Protein AF-X1K1L1-F1 (afdb_monomer_lite)

Secondary structure (DSSP, 8-state):
---SEEEEESSS-----THHHHHHHHHS---HHHHHHHHIIIIITT-HHHHTTEEEEE-TT---GGGGS---------------------------------------------S-----S-----PPPP--SS--SS-EEEEEEEE-TTSPEEEEEEESTTSTTPPPEEEEEEEETTEEPPPEESS--SS-EEEEEEEE-TTS-EEEEEEEEEEETTEEEEEEEEEEBSSSBPPPEES----

pLDDT: mean 71.28, std 23.4, range [23.61, 96.81]

Structure (mmCIF, N/CA/C/O backbone):
data_AF-X1K1L1-F1
#
_entry.id   AF-X1K1L1-F1
#
loop_
_atom_site.group_PDB
_atom_site.id
_atom_site.type_symbol
_atom_site.label_atom_id
_atom_site.label_alt_id
_atom_site.label_comp_id
_atom_site.label_asym_id
_atom_site.label_entity_id
_atom_site.label_seq_id
_atom_site.pdbx_PDB_ins_code
_atom_site.Cartn_x
_atom_site.Cartn_y
_atom_site.Cartn_z
_atom_site.occupancy
_atom_site.B_iso_or_equiv
_atom_site.auth_seq_id
_atom_site.auth_comp_id
_atom_site.auth_asym_id
_atom_site.auth_atom_id
_atom_site.pdbx_PDB_model_num
ATOM 1 N N . PRO A 1 1 ? 3.418 18.730 16.770 1.00 41.47 1 PRO A N 1
ATOM 2 C CA . PRO A 1 1 ? 1.962 18.500 16.934 1.00 41.47 1 PRO A CA 1
ATOM 3 C C . PRO A 1 1 ? 1.466 17.522 15.864 1.00 41.47 1 PRO A C 1
ATOM 5 O O . PRO A 1 1 ? 1.640 17.801 14.684 1.00 41.47 1 PRO A O 1
ATOM 8 N N . TYR A 1 2 ? 0.905 16.383 16.269 1.00 55.12 2 TYR A N 1
ATOM 9 C CA . TYR A 1 2 ? 0.398 15.369 15.340 1.00 55.12 2 TYR A CA 1
ATOM 10 C C . TYR A 1 2 ? -1.120 15.516 15.185 1.00 55.12 2 TYR A C 1
ATOM 12 O O . TYR A 1 2 ? -1.828 15.642 16.186 1.00 55.12 2 TYR A O 1
ATOM 20 N N . GLY A 1 3 ? -1.611 15.522 13.945 1.00 61.59 3 GLY A N 1
ATOM 21 C CA . GLY A 1 3 ? -3.041 15.424 13.657 1.00 61.59 3 GLY A CA 1
ATOM 22 C C . GLY A 1 3 ? -3.489 13.968 13.763 1.00 61.59 3 GLY A C 1
ATOM 23 O O . GLY A 1 3 ? -2.848 13.097 13.188 1.00 61.59 3 GLY A O 1
ATOM 24 N N . LEU A 1 4 ? -4.563 13.704 14.511 1.00 79.50 4 LEU A N 1
ATOM 25 C CA . LEU A 1 4 ? -5.121 12.350 14.676 1.00 79.50 4 LEU A CA 1
ATOM 26 C C . LEU A 1 4 ? -6.203 12.017 13.637 1.00 79.50 4 LEU A C 1
ATOM 28 O O . LEU A 1 4 ? -6.532 10.851 13.435 1.00 79.50 4 LEU A O 1
ATOM 32 N N . LEU A 1 5 ? -6.783 13.050 13.024 1.00 85.75 5 LEU A N 1
ATOM 33 C CA . LEU A 1 5 ? -7.827 12.954 12.015 1.00 85.75 5 LEU A CA 1
ATOM 34 C C . LEU A 1 5 ? -7.853 14.242 11.184 1.00 85.75 5 LEU A C 1
ATOM 36 O O . LEU A 1 5 ? -7.638 15.331 11.721 1.00 85.75 5 LEU A O 1
ATOM 40 N N . ALA A 1 6 ? -8.162 14.113 9.897 1.00 85.56 6 ALA A N 1
ATOM 41 C CA . ALA A 1 6 ? -8.495 15.205 8.993 1.00 85.56 6 ALA A CA 1
ATOM 42 C C . ALA A 1 6 ? -9.847 14.935 8.314 1.00 85.56 6 ALA A C 1
ATOM 44 O O . ALA A 1 6 ? -10.179 13.789 8.011 1.00 85.56 6 ALA A O 1
ATOM 45 N N . ILE A 1 7 ? -10.609 15.998 8.052 1.00 84.69 7 ILE A N 1
ATOM 46 C CA . ILE A 1 7 ? -11.749 15.973 7.128 1.00 84.69 7 ILE A CA 1
ATOM 47 C C . ILE A 1 7 ? -11.395 16.910 5.982 1.00 84.69 7 ILE A C 1
ATOM 49 O O . ILE A 1 7 ? -11.018 18.058 6.221 1.00 84.69 7 ILE A O 1
ATOM 53 N N . GLY A 1 8 ? -11.481 16.418 4.752 1.00 81.94 8 GLY A N 1
ATOM 54 C CA . GLY A 1 8 ? -11.082 17.162 3.562 1.00 81.94 8 GLY A CA 1
ATOM 55 C C . GLY A 1 8 ? -11.868 16.718 2.340 1.00 81.94 8 GLY A C 1
ATOM 56 O O . GLY A 1 8 ? -12.442 15.632 2.327 1.00 81.94 8 GLY A O 1
ATOM 57 N N . SER A 1 9 ? -11.909 17.572 1.321 1.00 83.25 9 SER A N 1
ATOM 58 C CA . SER A 1 9 ? -12.538 17.252 0.043 1.00 83.25 9 SER A CA 1
ATOM 59 C C . SER A 1 9 ? 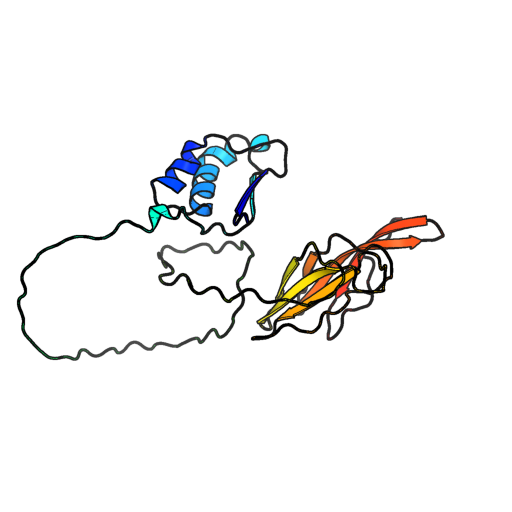-11.486 16.830 -0.980 1.00 83.25 9 SER A C 1
ATOM 61 O O . SER A 1 9 ? -10.456 17.488 -1.113 1.00 83.25 9 SER A O 1
ATOM 63 N N . THR A 1 10 ? -11.756 15.762 -1.731 1.00 79.38 10 THR A N 1
ATOM 64 C CA . THR A 1 10 ? -10.949 15.334 -2.890 1.00 79.38 10 THR A CA 1
ATOM 65 C C . THR A 1 10 ? -11.256 16.125 -4.170 1.00 79.38 10 THR A C 1
ATOM 67 O O . THR A 1 10 ? -10.593 15.933 -5.186 1.00 79.38 10 THR A O 1
ATOM 70 N N . LYS A 1 11 ? -12.237 17.038 -4.124 1.00 81.12 11 LYS A N 1
ATOM 71 C CA . LYS A 1 11 ? -12.589 18.001 -5.185 1.00 81.12 11 LYS A CA 1
ATOM 72 C C . LYS A 1 11 ? -12.750 19.420 -4.628 1.00 81.12 11 LYS A C 1
ATOM 74 O O . LYS A 1 11 ? -12.619 19.633 -3.428 1.00 81.12 11 LYS A O 1
ATOM 79 N N . THR A 1 12 ? -13.088 20.386 -5.475 1.00 72.88 12 THR A N 1
ATOM 80 C CA . THR A 1 12 ? -13.221 21.826 -5.160 1.00 72.88 12 THR A CA 1
ATOM 81 C C . THR A 1 12 ? -14.269 22.220 -4.104 1.00 72.88 12 THR A C 1
ATOM 83 O O . THR A 1 12 ? -14.325 23.393 -3.743 1.00 72.88 12 THR A O 1
ATOM 86 N N . GLY A 1 13 ? -15.086 21.288 -3.604 1.00 78.56 13 GLY A N 1
ATOM 87 C CA . GLY A 1 13 ? -16.075 21.543 -2.551 1.00 78.56 13 GLY A CA 1
ATOM 88 C C . GLY A 1 13 ? -15.519 21.528 -1.119 1.00 78.56 13 GLY A C 1
ATOM 89 O O . GLY A 1 13 ? -14.337 21.288 -0.869 1.00 78.56 13 GLY A O 1
ATOM 90 N N . SER A 1 14 ? -16.400 21.774 -0.151 1.00 79.00 14 SER A N 1
ATOM 91 C CA . SER A 1 14 ? -16.085 21.793 1.283 1.00 79.00 14 SER A CA 1
ATOM 92 C C . SER A 1 14 ? -17.329 21.511 2.131 1.00 79.00 14 SER A C 1
ATOM 94 O O . SER A 1 14 ? -18.454 21.518 1.631 1.00 79.00 14 SER A O 1
ATOM 96 N N . MET A 1 15 ? -17.140 21.263 3.430 1.00 84.50 15 MET A N 1
ATOM 97 C CA . MET A 1 15 ? -18.256 21.201 4.375 1.00 84.50 15 MET A CA 1
ATOM 98 C C . MET A 1 15 ? -18.891 22.592 4.517 1.00 84.50 15 MET A C 1
ATOM 100 O O . MET A 1 15 ? -18.181 23.586 4.653 1.00 84.50 15 MET A O 1
ATOM 104 N N . LEU A 1 16 ? -20.222 22.639 4.509 1.00 83.00 16 LEU A N 1
ATOM 105 C CA . LEU A 1 16 ? -21.048 23.802 4.853 1.00 83.00 16 LEU A CA 1
ATOM 106 C C . LEU A 1 16 ? -21.957 23.420 6.034 1.00 83.00 16 LEU A C 1
ATOM 108 O O . LEU A 1 16 ? -21.872 22.293 6.510 1.00 83.00 16 LEU A O 1
ATOM 112 N N . PHE A 1 17 ? -22.813 24.319 6.530 1.00 82.56 17 PHE A N 1
ATOM 113 C CA . PHE A 1 17 ? -23.730 24.027 7.655 1.00 82.56 17 PHE A CA 1
ATOM 114 C C . PHE A 1 17 ? -23.003 23.461 8.893 1.00 82.56 17 PHE A C 1
ATOM 116 O O . PHE A 1 17 ? -23.389 22.453 9.482 1.00 82.56 17 PHE A O 1
ATOM 123 N N . PHE A 1 18 ? -21.899 24.116 9.266 1.00 82.81 18 PHE A N 1
ATOM 124 C CA . PHE A 1 18 ? -20.953 23.644 10.282 1.00 82.81 18 PHE A CA 1
ATOM 125 C C . PHE A 1 18 ? -21.588 23.325 11.644 1.00 82.81 18 PHE A C 1
ATOM 127 O O . PHE A 1 18 ? -21.088 22.448 12.347 1.00 82.81 18 PHE A O 1
ATOM 134 N N . ASP A 1 19 ? -22.683 23.990 12.017 1.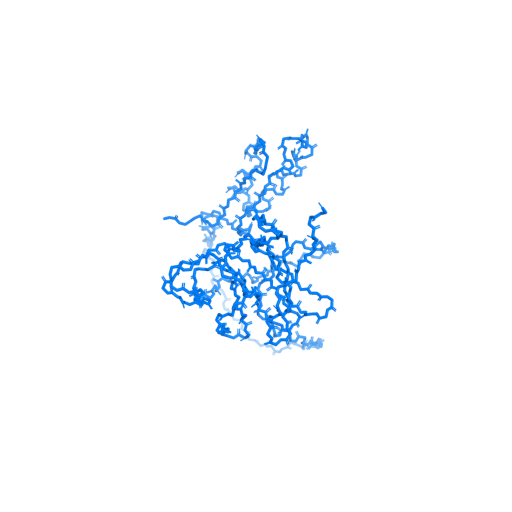00 75.75 19 ASP A N 1
ATOM 135 C CA . ASP A 1 19 ? -23.385 23.750 13.281 1.00 75.75 19 ASP A CA 1
ATOM 136 C C . ASP A 1 19 ? -23.998 22.342 13.361 1.00 75.75 19 ASP A C 1
ATOM 138 O O . ASP A 1 19 ? -23.971 21.731 14.430 1.00 75.75 19 ASP A O 1
ATOM 142 N N . ASP A 1 20 ? -24.443 21.764 12.240 1.00 78.12 20 ASP A N 1
ATOM 143 C CA . ASP A 1 20 ? -24.951 20.384 12.192 1.00 78.12 20 ASP A CA 1
ATOM 144 C C . ASP A 1 20 ? -23.836 19.333 12.304 1.00 78.12 20 ASP A C 1
ATOM 146 O O . ASP A 1 20 ? -24.106 18.165 12.569 1.00 78.12 20 ASP A O 1
ATOM 150 N N . PHE A 1 21 ? -22.570 19.735 12.163 1.00 82.69 21 PHE A N 1
ATOM 151 C CA . PHE A 1 21 ? -21.412 18.881 12.422 1.00 82.69 21 PHE A CA 1
ATOM 152 C C . PHE A 1 21 ? -20.825 19.126 13.825 1.00 82.69 21 PHE A C 1
ATOM 154 O O . PHE A 1 21 ? -20.701 18.204 14.637 1.00 82.69 21 PHE A O 1
ATOM 161 N N . TYR A 1 22 ? -20.497 20.377 14.163 1.00 81.56 22 TYR A N 1
ATOM 162 C CA . TYR A 1 22 ? -19.876 20.725 15.445 1.00 81.56 22 TYR A CA 1
ATOM 163 C C . TYR A 1 22 ? -20.852 20.711 16.627 1.00 81.56 22 TYR A C 1
ATOM 165 O O . TYR A 1 22 ? -20.427 20.438 17.751 1.00 81.56 22 TYR A O 1
ATOM 173 N N . GLY A 1 23 ? -22.146 20.953 16.408 1.00 78.06 23 GLY A N 1
ATOM 174 C CA . GLY A 1 23 ? -23.185 20.856 17.434 1.00 78.06 23 GLY A CA 1
ATOM 175 C C . GLY A 1 23 ? -23.270 19.444 18.021 1.00 78.06 23 GLY A C 1
ATOM 176 O O . GLY A 1 23 ? -23.051 19.282 19.227 1.00 78.06 23 GLY A O 1
ATOM 177 N N . PRO A 1 24 ? -23.487 18.395 17.204 1.00 76.00 24 PRO A N 1
ATOM 178 C CA . PRO A 1 24 ? -23.467 17.014 17.678 1.00 76.00 24 PRO A CA 1
ATOM 179 C C . PRO A 1 24 ? -22.111 16.579 18.252 1.00 76.00 24 PRO A C 1
ATOM 181 O O . PRO A 1 24 ? -22.063 15.963 19.325 1.00 76.00 24 PRO A O 1
ATOM 184 N N . LEU A 1 25 ? -21.006 16.963 17.598 1.00 77.38 25 LEU A N 1
ATOM 185 C CA . LEU A 1 25 ? -19.642 16.660 18.047 1.00 77.38 25 LEU A CA 1
ATOM 186 C C . LEU A 1 25 ? -19.281 17.328 19.382 1.00 77.38 25 LEU A C 1
ATOM 188 O O . LEU A 1 25 ? -18.499 16.768 20.143 1.00 77.38 25 LEU A O 1
ATOM 192 N N . GLY A 1 26 ? -19.823 18.510 19.685 1.00 72.00 26 GLY A N 1
ATOM 193 C CA . GLY A 1 26 ? -19.524 19.276 20.898 1.00 72.00 26 GLY A CA 1
ATOM 194 C C . GLY A 1 26 ? -20.505 19.027 22.044 1.00 72.00 26 GLY A C 1
ATOM 195 O O . GLY A 1 26 ? -20.082 18.797 23.178 1.00 72.00 26 GLY A O 1
ATOM 196 N N . GLN A 1 27 ? -21.807 19.031 21.756 1.00 68.88 27 GLN A N 1
ATOM 197 C CA . GLN A 1 27 ? -22.879 19.062 22.760 1.00 68.88 27 GLN A CA 1
ATOM 198 C C . GLN A 1 27 ? -23.554 17.700 22.976 1.00 68.88 27 GLN A C 1
ATOM 200 O O . GLN A 1 27 ? -24.012 17.415 24.080 1.00 68.88 27 GLN A O 1
ATOM 205 N N . GLN A 1 28 ? -23.610 16.847 21.947 1.00 66.00 28 GLN A N 1
ATOM 206 C CA . GLN A 1 28 ? -24.429 15.624 21.956 1.00 66.00 28 GLN A CA 1
ATOM 207 C C . GLN A 1 28 ? -23.618 14.338 22.198 1.00 66.00 28 GLN A C 1
ATOM 209 O O . GLN A 1 28 ? -24.157 13.237 22.096 1.00 66.00 28 GLN A O 1
ATOM 214 N N . ASN A 1 29 ? -22.332 14.456 22.561 1.00 74.31 29 ASN A N 1
ATOM 215 C CA . ASN A 1 29 ? -21.433 13.323 22.822 1.00 74.31 29 ASN A CA 1
ATOM 216 C C . ASN A 1 29 ? -21.306 12.359 21.621 1.00 74.31 29 ASN A C 1
ATOM 218 O O . ASN A 1 29 ? -21.094 11.155 21.801 1.00 74.31 29 ASN A O 1
ATOM 222 N N . MET A 1 30 ? -21.432 12.868 20.391 1.00 80.75 30 MET A N 1
ATOM 223 C CA . MET A 1 30 ? -21.114 12.103 19.184 1.00 80.75 30 MET A CA 1
ATOM 224 C C . MET A 1 30 ? -19.599 12.054 18.959 1.00 80.75 30 MET A C 1
ATOM 226 O O . MET A 1 30 ? -18.872 12.964 19.351 1.00 80.75 30 MET A O 1
ATOM 230 N N . CYS A 1 31 ? -19.110 10.980 18.338 1.00 84.88 31 CYS A N 1
ATOM 231 C CA . CYS A 1 31 ? -17.770 10.982 17.750 1.00 84.88 31 CYS A CA 1
ATOM 232 C C . CYS A 1 31 ? -17.776 11.679 16.387 1.00 84.88 31 CYS A C 1
ATOM 23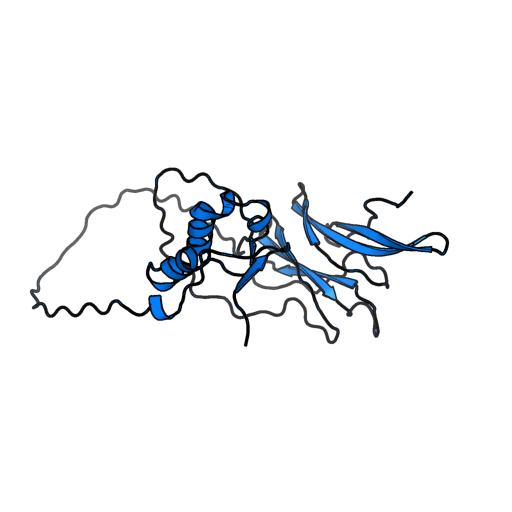4 O O . CYS A 1 31 ? -18.838 11.930 15.814 1.00 84.88 31 CYS A O 1
ATOM 236 N N . VAL A 1 32 ? -16.583 11.969 15.867 1.00 87.00 32 VAL A N 1
ATOM 237 C CA . VAL A 1 32 ? -16.400 12.646 14.575 1.00 87.00 32 VAL A CA 1
ATOM 238 C C . VAL A 1 32 ? -17.153 11.943 13.438 1.00 87.00 32 VAL A C 1
ATOM 240 O O . VAL A 1 32 ? -17.800 12.614 12.640 1.00 87.00 32 VAL A O 1
ATOM 243 N N . GLY A 1 33 ? -17.133 10.609 13.391 1.00 86.12 33 GLY A N 1
ATOM 244 C CA . GLY A 1 33 ? -17.840 9.820 12.381 1.00 86.12 33 GLY A CA 1
ATOM 245 C C . GLY A 1 33 ? -19.363 9.909 12.476 1.00 86.12 33 GLY A C 1
ATOM 246 O O . GLY A 1 33 ? -20.021 10.087 11.456 1.00 86.12 33 GLY A O 1
ATOM 247 N N . GLU A 1 34 ? -19.934 9.842 13.683 1.00 83.19 34 GLU A N 1
ATOM 248 C CA . GLU A 1 34 ? -21.388 9.985 13.870 1.00 83.19 34 GLU A CA 1
ATOM 249 C C . GLU A 1 34 ? -21.854 11.416 13.559 1.00 83.19 34 GLU A C 1
ATOM 251 O O . GLU A 1 34 ? -22.874 11.591 12.897 1.00 83.19 34 GLU A O 1
ATOM 256 N N . ALA A 1 35 ? -21.073 12.434 13.937 1.00 84.62 35 ALA A N 1
ATOM 257 C CA . ALA A 1 35 ? -21.345 13.826 13.579 1.00 84.62 35 ALA A CA 1
ATOM 258 C C . ALA A 1 35 ? -21.258 14.066 12.059 1.00 84.62 35 ALA A C 1
ATOM 260 O O . ALA A 1 35 ? -22.129 14.716 11.484 1.00 84.62 35 ALA A O 1
ATOM 261 N N . PHE A 1 36 ? -20.245 13.507 11.385 1.00 88.31 36 PHE A N 1
ATOM 262 C CA . PHE A 1 36 ? -20.107 13.597 9.928 1.00 88.31 36 PHE A CA 1
ATOM 263 C C . PHE A 1 36 ? -21.243 12.876 9.200 1.00 88.31 36 PHE A C 1
ATOM 265 O O . PHE A 1 36 ? -21.804 13.412 8.252 1.00 88.31 36 PHE A O 1
ATOM 272 N N . LYS A 1 37 ? -21.625 11.683 9.665 1.00 84.88 37 LYS A N 1
ATOM 273 C CA . LYS A 1 37 ? -22.758 10.917 9.134 1.00 84.88 37 LYS A CA 1
ATOM 274 C C . LYS A 1 37 ? -24.081 11.660 9.313 1.00 84.88 37 LYS A C 1
ATOM 276 O O . LYS A 1 37 ? -24.876 11.694 8.377 1.00 84.88 37 LYS A O 1
ATOM 281 N N . TYR A 1 38 ? -24.318 12.257 10.483 1.00 82.88 38 TYR A N 1
ATOM 282 C CA . TYR A 1 38 ? -25.499 13.084 10.742 1.00 82.88 38 TYR A CA 1
ATOM 283 C C . TYR A 1 38 ? -25.557 14.269 9.768 1.00 82.88 38 TYR A C 1
ATOM 285 O O . TYR A 1 38 ? -26.544 14.423 9.052 1.00 82.88 38 TYR A O 1
ATOM 293 N N . TRP A 1 39 ? -24.457 15.017 9.647 1.00 88.44 39 TRP A N 1
ATOM 294 C CA . TRP A 1 39 ? -24.314 16.106 8.682 1.00 88.44 39 TRP A CA 1
ATOM 295 C C . TRP A 1 39 ? -24.540 15.650 7.225 1.00 88.44 39 TRP A C 1
ATOM 297 O O . TRP A 1 39 ? -25.329 16.260 6.506 1.00 88.44 39 TRP A O 1
ATOM 307 N N . PHE A 1 40 ? -23.923 14.544 6.795 1.00 84.38 40 PHE A N 1
ATOM 308 C CA . PHE A 1 40 ? -24.060 14.024 5.428 1.00 84.38 40 PHE A CA 1
ATOM 309 C C . PHE A 1 40 ? -25.495 13.558 5.135 1.00 84.38 40 PHE A C 1
ATOM 311 O O . PHE A 1 40 ? -25.987 13.755 4.030 1.00 84.38 40 PHE A O 1
ATOM 318 N N . THR A 1 41 ? -26.198 13.005 6.130 1.00 86.50 41 THR A N 1
ATOM 319 C CA . THR A 1 41 ? -27.610 12.597 5.997 1.00 86.50 41 THR A CA 1
ATOM 320 C C . THR A 1 41 ? -28.548 13.797 5.816 1.00 86.50 41 THR A C 1
ATOM 322 O O . THR A 1 41 ? -29.596 13.656 5.192 1.00 86.50 41 THR A O 1
ATOM 325 N N . LEU A 1 42 ? -28.190 14.970 6.352 1.00 77.75 42 LEU A N 1
ATOM 326 C CA . LEU A 1 42 ? -28.957 16.208 6.176 1.00 77.75 42 LEU A CA 1
ATOM 327 C C . LEU A 1 42 ? -28.623 16.932 4.864 1.00 77.75 42 LEU A C 1
ATOM 329 O O . LEU A 1 42 ? -29.531 17.423 4.197 1.00 77.75 42 LEU A O 1
ATOM 333 N N . TRP A 1 43 ? -27.336 17.008 4.511 1.00 82.88 43 TRP A N 1
ATOM 334 C CA . TRP A 1 43 ? -26.838 17.948 3.498 1.00 82.88 43 TRP A CA 1
ATOM 335 C C . TRP A 1 43 ? -26.058 17.313 2.347 1.00 82.88 43 TRP A C 1
ATOM 337 O O . TRP A 1 43 ? -25.996 17.902 1.274 1.00 82.88 43 TRP A O 1
ATOM 347 N N . GLY A 1 44 ? -25.481 16.119 2.516 1.00 76.44 44 GLY A N 1
ATOM 348 C CA . GLY A 1 44 ? -24.640 15.490 1.486 1.00 76.44 44 GLY A CA 1
ATOM 349 C C . GLY A 1 44 ? -25.374 15.302 0.155 1.00 76.44 44 GLY A C 1
ATOM 350 O O . GLY A 1 44 ? -24.797 15.509 -0.910 1.00 76.44 44 GLY A O 1
ATOM 351 N N . GLU A 1 45 ? -26.669 14.999 0.232 1.00 82.56 45 GLU A N 1
ATOM 352 C CA . GLU A 1 45 ? -27.575 14.799 -0.905 1.00 82.56 45 GLU A CA 1
ATOM 353 C C . GLU A 1 45 ? -28.121 16.103 -1.524 1.00 82.56 45 GLU A C 1
ATOM 355 O O . GLU A 1 45 ? -28.732 16.054 -2.588 1.00 82.56 45 GLU A O 1
ATOM 360 N N . SER A 1 46 ? -27.956 17.275 -0.888 1.00 83.62 46 SER A N 1
ATOM 361 C CA . SER A 1 46 ? -28.552 18.523 -1.405 1.00 83.62 46 SER A CA 1
ATOM 362 C C . SER A 1 46 ? -27.729 19.184 -2.515 1.00 83.62 46 SER A C 1
ATOM 364 O O . SER A 1 46 ? -28.263 20.005 -3.256 1.00 83.62 46 SER A O 1
ATOM 366 N N . ASP A 1 47 ? -26.439 18.852 -2.609 1.00 78.56 47 ASP A N 1
ATOM 367 C CA . ASP A 1 47 ? -25.537 19.260 -3.690 1.00 78.56 47 ASP A CA 1
ATOM 368 C C . ASP A 1 47 ? -24.410 18.220 -3.834 1.00 78.56 47 ASP A C 1
ATOM 370 O O . ASP A 1 47 ? -23.396 18.254 -3.130 1.00 78.56 47 ASP A O 1
ATOM 374 N N . TRP A 1 48 ? -24.598 17.255 -4.737 1.00 80.69 48 TRP A N 1
ATOM 375 C CA . TRP A 1 48 ? -23.616 16.198 -4.996 1.00 80.69 48 TRP A CA 1
ATOM 376 C C . TRP A 1 48 ? -22.284 16.779 -5.518 1.00 80.69 48 TRP A C 1
ATOM 378 O O . TRP A 1 48 ? -21.197 16.445 -5.016 1.00 80.69 48 TRP A O 1
ATOM 388 N N . ASP A 1 49 ? -22.360 17.720 -6.462 1.00 77.62 49 ASP A N 1
ATOM 389 C CA . ASP A 1 49 ? -21.207 18.365 -7.100 1.00 77.62 49 ASP A CA 1
ATOM 390 C C . ASP A 1 49 ? -20.369 19.184 -6.110 1.00 77.62 49 ASP A C 1
ATOM 392 O O . ASP A 1 49 ? -19.146 19.268 -6.271 1.00 77.62 49 ASP A O 1
ATOM 396 N N . TRP A 1 50 ? -20.951 19.647 -5.000 1.00 81.44 50 TRP A N 1
ATOM 397 C CA . TRP A 1 50 ? -20.217 20.228 -3.876 1.00 81.44 50 TRP A CA 1
ATOM 398 C C . TRP A 1 50 ? -19.774 19.180 -2.837 1.00 81.44 50 TRP A C 1
ATOM 400 O O . TRP A 1 50 ? -18.574 19.037 -2.583 1.00 81.44 50 TRP A O 1
ATOM 410 N N . PHE A 1 51 ? -20.672 18.346 -2.304 1.00 78.69 51 PHE A N 1
ATOM 411 C CA . PHE A 1 51 ? -20.400 17.558 -1.089 1.00 78.69 51 PHE A CA 1
ATOM 412 C C . PHE A 1 51 ? -19.775 16.165 -1.287 1.00 78.69 51 PHE A C 1
ATOM 414 O O . PHE A 1 51 ? -19.009 15.738 -0.423 1.00 78.69 51 PHE A O 1
ATOM 421 N N . TYR A 1 52 ? -19.994 15.470 -2.414 1.00 80.50 52 TYR A N 1
ATOM 422 C CA . TYR A 1 52 ? -19.587 14.053 -2.606 1.00 80.50 52 TYR A CA 1
ATOM 423 C C . TYR A 1 52 ? -18.065 13.769 -2.662 1.00 80.50 52 TYR A C 1
ATOM 425 O O . TYR A 1 52 ? -17.642 12.664 -2.982 1.00 80.50 52 TYR A O 1
ATOM 433 N N . GLY A 1 53 ? -17.219 14.758 -2.364 1.00 78.12 53 GLY A N 1
ATOM 434 C CA . GLY A 1 53 ? -15.767 14.585 -2.234 1.00 78.12 53 GLY A CA 1
ATOM 435 C C . GLY A 1 53 ? -15.265 14.600 -0.794 1.00 78.12 53 GLY A C 1
ATOM 436 O O . GLY A 1 53 ? -14.074 14.391 -0.572 1.00 78.12 53 GLY A O 1
ATOM 437 N N . LEU A 1 54 ? -16.133 14.882 0.183 1.00 83.44 54 LEU A N 1
ATOM 438 C CA . LEU A 1 54 ? -15.747 14.974 1.587 1.00 83.44 54 LEU A CA 1
ATOM 439 C C . LEU A 1 54 ? -15.449 13.594 2.169 1.00 83.44 54 LEU A C 1
ATOM 441 O O . LEU A 1 54 ? -16.300 12.710 2.188 1.00 83.44 54 LEU A O 1
ATOM 445 N N . ASN A 1 55 ? -14.233 13.446 2.679 1.00 84.75 55 ASN A N 1
ATOM 446 C CA . ASN A 1 55 ? -13.698 12.217 3.240 1.00 84.75 55 ASN A CA 1
ATOM 447 C C . ASN A 1 55 ? -13.138 12.470 4.645 1.00 84.75 55 ASN A C 1
ATOM 449 O O . ASN A 1 55 ? -12.635 13.557 4.943 1.00 84.75 55 ASN A O 1
ATOM 453 N N . ILE A 1 56 ? -13.192 11.439 5.491 1.00 85.69 56 ILE A N 1
ATOM 454 C CA . ILE A 1 56 ? -12.517 11.399 6.792 1.00 85.69 56 ILE A CA 1
ATOM 455 C C . ILE A 1 56 ? -11.258 10.543 6.646 1.00 85.69 56 ILE A C 1
ATOM 457 O O . ILE A 1 56 ? -11.340 9.407 6.187 1.00 85.69 56 ILE A O 1
ATOM 461 N N . LEU A 1 57 ? -10.112 11.061 7.085 1.00 83.62 57 LEU A N 1
ATOM 462 C CA . LEU A 1 57 ? -8.849 10.327 7.167 1.00 83.62 57 LEU A CA 1
ATOM 463 C C . LEU A 1 57 ? -8.378 10.307 8.625 1.00 83.62 57 LEU A C 1
ATOM 465 O O . LEU A 1 57 ? -8.156 11.366 9.207 1.00 83.62 57 LEU A O 1
ATOM 469 N N . GLY A 1 58 ? -8.232 9.120 9.215 1.00 82.81 58 GLY A N 1
ATOM 470 C CA . GLY A 1 58 ? -7.917 8.923 10.638 1.00 82.81 58 GLY A CA 1
ATOM 471 C C . GLY A 1 58 ? -9.006 8.137 11.372 1.00 82.81 58 GLY A C 1
ATOM 472 O O . GLY A 1 58 ? -9.819 7.471 10.737 1.00 82.81 58 GLY A O 1
ATOM 473 N N . ASP A 1 59 ? -9.029 8.206 12.705 1.00 84.75 59 ASP A N 1
ATOM 474 C CA . ASP A 1 59 ? -9.983 7.458 13.541 1.00 84.75 59 ASP A CA 1
ATOM 475 C C . ASP A 1 59 ? -11.323 8.218 13.712 1.00 84.75 59 ASP A C 1
ATOM 477 O O . ASP A 1 59 ? -11.382 9.208 14.452 1.00 84.75 59 ASP A O 1
ATOM 481 N N . PRO A 1 60 ? -12.432 7.773 13.084 1.00 84.56 60 PRO A N 1
ATOM 482 C CA . PRO A 1 60 ? -13.728 8.443 13.191 1.00 84.56 60 PRO A CA 1
ATOM 483 C C . PRO A 1 60 ? -14.390 8.271 14.571 1.00 84.56 60 PRO A C 1
ATOM 485 O O . PRO A 1 60 ? -15.393 8.930 14.851 1.00 84.56 60 PRO A O 1
ATOM 488 N N . THR A 1 61 ? -13.872 7.408 15.452 1.00 84.88 61 THR A N 1
ATOM 489 C CA . THR A 1 61 ? -14.423 7.180 16.800 1.00 84.88 61 THR A CA 1
ATOM 490 C C . THR A 1 61 ? -13.972 8.227 17.827 1.00 84.88 61 THR A C 1
ATOM 492 O O . THR A 1 61 ? -14.543 8.304 18.920 1.00 84.88 61 THR A O 1
ATOM 495 N N . LEU A 1 62 ? -13.018 9.092 17.460 1.00 82.19 62 LEU A N 1
ATOM 496 C CA . LEU A 1 62 ? -12.492 10.161 18.309 1.00 82.19 62 LEU A CA 1
ATOM 497 C C . LEU A 1 62 ? -13.572 11.147 18.788 1.00 82.19 62 LEU A C 1
ATOM 499 O O . LEU A 1 62 ? -14.539 11.456 18.086 1.00 82.19 62 LEU A O 1
ATOM 503 N N . LYS A 1 63 ? -13.359 11.683 19.998 1.00 85.88 63 LYS A N 1
ATOM 504 C CA . LYS A 1 63 ? -14.223 12.673 20.664 1.00 85.88 63 LYS A CA 1
ATOM 505 C C . LYS A 1 63 ? -13.414 13.808 21.302 1.00 85.88 63 LYS A C 1
ATOM 507 O O . LYS A 1 63 ? -12.294 13.566 21.763 1.00 85.88 63 LYS A O 1
ATOM 512 N N . PRO A 1 64 ? -13.973 15.027 21.425 1.00 78.56 64 PRO A N 1
ATOM 513 C CA . PRO A 1 64 ? -13.379 16.089 22.231 1.00 78.56 64 PRO A CA 1
ATOM 514 C C . PRO A 1 64 ? -13.187 15.658 23.695 1.00 78.56 64 PRO A C 1
ATOM 516 O O . PRO A 1 64 ? -14.120 15.193 24.349 1.00 78.56 64 PRO A O 1
ATOM 519 N N . LYS A 1 65 ? -11.980 15.862 24.245 1.00 68.69 65 LYS A N 1
ATOM 520 C CA . LYS A 1 65 ? -11.610 15.422 25.610 1.00 68.69 65 LYS A CA 1
ATOM 521 C C . LYS A 1 65 ? -12.554 15.930 26.712 1.00 68.69 65 LYS A C 1
ATOM 523 O O . LYS A 1 65 ? -12.726 15.252 27.722 1.00 68.69 65 LYS A O 1
ATOM 528 N N . SER A 1 66 ? -13.180 17.092 26.520 1.00 61.59 66 SER A N 1
ATOM 529 C CA . SER A 1 66 ? -14.140 17.690 27.458 1.00 61.59 66 SER A CA 1
ATOM 530 C C . SER A 1 66 ? -15.398 16.840 27.686 1.00 61.59 66 SER A C 1
ATOM 532 O O . SER A 1 66 ? -15.987 16.920 28.761 1.00 61.59 66 SER A O 1
ATOM 534 N N . GLN A 1 67 ? -15.788 15.984 26.736 1.00 55.34 67 GLN A N 1
ATOM 535 C CA . GLN A 1 67 ? -16.996 15.154 26.849 1.00 55.34 67 GLN A CA 1
ATOM 536 C C . GLN A 1 67 ? -16.842 13.949 27.785 1.00 55.34 67 GLN A C 1
ATOM 538 O O . GLN A 1 67 ? -17.835 13.406 28.264 1.00 55.34 67 GLN A O 1
ATOM 543 N N . VAL A 1 68 ? -15.607 13.539 28.083 1.00 52.94 68 VAL A N 1
ATOM 544 C CA . VAL A 1 68 ? -15.322 12.393 28.966 1.00 52.94 68 VAL A CA 1
ATOM 545 C C . VAL A 1 68 ? -15.485 12.770 30.452 1.00 52.94 68 VAL A C 1
ATOM 547 O O . VAL A 1 68 ? -15.599 11.901 31.314 1.00 52.94 68 VAL A O 1
ATOM 550 N N . ALA A 1 69 ? -15.528 14.067 30.778 1.00 47.66 69 ALA A N 1
ATOM 551 C CA . ALA A 1 69 ? -15.247 14.580 32.118 1.00 47.66 69 ALA A CA 1
ATOM 552 C C . ALA A 1 69 ? -16.464 15.056 32.948 1.00 47.66 69 ALA A C 1
ATOM 554 O O . ALA A 1 69 ? -16.289 15.893 33.832 1.00 47.66 69 ALA A O 1
ATOM 555 N N . VAL A 1 70 ? -17.684 14.527 32.747 1.00 47.53 70 VAL A N 1
ATOM 556 C CA . VAL A 1 70 ? -18.831 14.830 33.643 1.00 47.53 70 VAL A CA 1
ATOM 557 C C . VAL A 1 70 ? -19.711 13.610 33.950 1.00 47.53 70 VAL A C 1
ATOM 559 O O . VAL A 1 70 ? -20.737 13.415 33.308 1.00 47.53 70 VAL A O 1
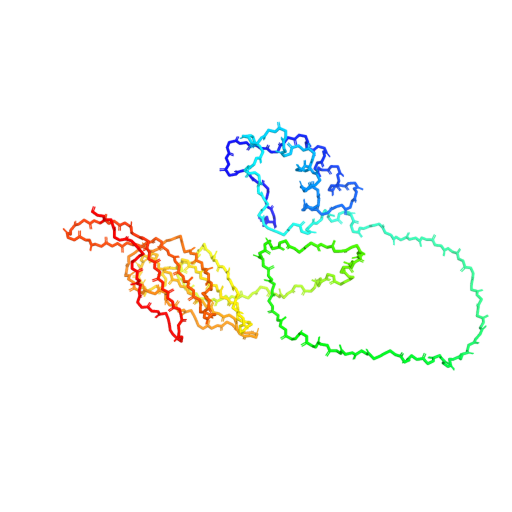ATOM 562 N N . ARG A 1 71 ? -19.374 12.853 35.010 1.00 39.66 71 ARG A N 1
ATOM 563 C CA . ARG A 1 71 ? -20.333 12.179 35.928 1.00 39.66 71 ARG A CA 1
ATOM 564 C C . ARG A 1 71 ? -19.705 11.905 37.308 1.00 39.66 71 ARG A C 1
ATOM 566 O O . ARG A 1 71 ? -19.429 10.763 37.661 1.00 39.66 71 ARG A O 1
ATOM 573 N N . LYS A 1 72 ? -19.543 12.942 38.139 1.00 34.25 72 LYS A N 1
ATOM 574 C CA . LYS A 1 72 ? -19.553 12.771 39.606 1.00 34.25 72 LYS A CA 1
ATOM 575 C C . LYS A 1 72 ? -20.952 13.106 40.117 1.00 34.25 72 LYS A C 1
ATOM 577 O O . LYS A 1 72 ? -21.228 14.251 40.454 1.00 34.25 72 LYS A O 1
ATOM 582 N N . SER A 1 73 ? -21.841 12.115 40.162 1.00 35.16 73 SER A N 1
ATOM 583 C CA . SER A 1 73 ? -23.110 12.252 40.880 1.00 35.16 73 SER A CA 1
ATOM 584 C C . SER A 1 73 ? -22.847 12.165 42.382 1.00 35.16 73 SER A C 1
ATOM 586 O O . SER A 1 73 ? -22.655 11.083 42.936 1.00 35.16 73 SER A O 1
ATOM 588 N N . SER A 1 74 ? -22.820 13.316 43.043 1.00 33.03 74 SER A N 1
ATOM 589 C CA . SER A 1 74 ? -22.850 13.414 44.498 1.00 33.03 74 SER A CA 1
ATOM 590 C C . SER A 1 74 ? -24.220 12.980 45.028 1.00 33.03 74 SER A C 1
ATOM 592 O O . SER A 1 74 ? -25.205 13.688 44.828 1.00 33.03 74 SER A O 1
ATOM 594 N N . SER A 1 75 ? -24.283 11.861 45.747 1.00 32.72 75 SER A N 1
ATOM 595 C CA . SER A 1 75 ? -25.464 11.474 46.526 1.00 32.72 75 SER A CA 1
ATOM 596 C C . SER A 1 75 ? -25.054 11.008 47.921 1.00 32.72 75 SER A C 1
ATOM 598 O O . SER A 1 75 ? -24.633 9.867 48.112 1.00 32.72 75 SER A O 1
ATOM 600 N N . GLN A 1 76 ? -25.198 11.892 48.910 1.00 31.72 76 GLN A N 1
ATOM 601 C CA . GLN A 1 76 ? -25.265 11.475 50.310 1.00 31.72 76 GLN A CA 1
ATOM 602 C C . GLN A 1 76 ? -26.554 10.665 50.512 1.00 31.72 76 GLN A C 1
ATOM 604 O O . GLN A 1 76 ? -27.648 11.170 50.276 1.00 31.72 76 GLN A O 1
ATOM 609 N N . GLY A 1 77 ? -26.427 9.420 50.966 1.00 30.86 77 GLY A N 1
ATOM 610 C CA . GLY A 1 77 ? -27.546 8.531 51.280 1.00 30.86 77 GLY A CA 1
ATOM 611 C C . GLY A 1 77 ? -27.093 7.503 52.311 1.00 30.86 77 GLY A C 1
ATOM 612 O O . GLY A 1 77 ? -26.102 6.814 52.093 1.00 30.86 77 GLY A O 1
ATOM 613 N N . LYS A 1 78 ? -27.759 7.470 53.469 1.00 30.78 78 LYS A N 1
ATOM 614 C CA . LYS A 1 78 ? -27.327 6.714 54.659 1.00 30.78 78 LYS A CA 1
ATOM 615 C C . LYS A 1 78 ? -27.309 5.197 54.426 1.00 30.78 78 LYS A C 1
ATOM 617 O O . LYS A 1 78 ? -28.186 4.658 53.757 1.00 30.78 78 LYS A O 1
ATOM 622 N N . GLU A 1 79 ? -26.352 4.519 55.058 1.00 29.98 79 GLU A N 1
ATOM 623 C CA . GLU A 1 79 ? -26.260 3.056 55.078 1.00 29.98 79 GLU A CA 1
ATOM 624 C C . GLU A 1 79 ? -27.492 2.375 55.698 1.00 29.98 79 GLU A C 1
ATOM 626 O O . GLU A 1 79 ? -28.070 2.856 56.677 1.00 29.98 79 GLU A O 1
ATOM 631 N N . LYS A 1 80 ? -27.780 1.156 55.224 1.00 28.41 80 LYS A N 1
ATOM 632 C CA . LYS A 1 80 ? -28.369 0.094 56.050 1.00 28.41 80 LYS A CA 1
ATOM 633 C C . LYS A 1 80 ? -27.816 -1.278 55.629 1.00 28.41 80 LYS A C 1
ATOM 635 O O . LYS A 1 80 ? -28.225 -1.847 54.624 1.00 28.41 80 LYS A O 1
ATOM 640 N N . ARG A 1 81 ? -26.862 -1.800 56.409 1.00 29.55 81 ARG A N 1
ATOM 641 C CA . ARG A 1 81 ? -26.486 -3.234 56.478 1.00 29.55 81 ARG A CA 1
ATOM 642 C C . ARG A 1 81 ? -27.670 -4.013 57.108 1.00 29.55 81 ARG A C 1
ATOM 644 O O . ARG A 1 81 ? -28.420 -3.391 57.854 1.00 29.55 81 ARG A O 1
ATOM 651 N N . MET A 1 82 ? -27.970 -5.304 56.910 1.00 25.77 82 MET A N 1
ATOM 652 C CA . MET A 1 82 ? -27.269 -6.566 56.551 1.00 25.77 82 MET A CA 1
ATOM 653 C C . MET A 1 82 ? -28.360 -7.566 56.018 1.00 25.77 82 MET A C 1
ATOM 655 O O . MET A 1 82 ? -29.528 -7.190 56.042 1.00 25.77 82 MET A O 1
ATOM 659 N N . SER A 1 83 ? -28.160 -8.817 55.559 1.00 28.45 83 SER A N 1
ATOM 660 C CA . SER A 1 83 ? -26.988 -9.696 55.326 1.00 28.45 83 SER A CA 1
ATOM 661 C C . SER A 1 83 ? -27.357 -10.954 54.494 1.00 28.45 83 SER A C 1
ATOM 663 O O . SER A 1 83 ? -28.446 -11.481 54.669 1.00 28.45 83 SER A O 1
ATOM 665 N N . LEU A 1 84 ? -26.366 -11.510 53.778 1.00 27.69 84 LEU A N 1
ATOM 666 C CA . LEU A 1 84 ? -26.066 -12.951 53.577 1.00 27.69 84 LEU A CA 1
ATOM 667 C C . LEU A 1 84 ? -27.013 -13.937 52.827 1.00 27.69 84 LEU A C 1
ATOM 669 O O . LEU A 1 84 ? -28.044 -14.358 53.336 1.00 27.69 84 LEU A O 1
ATOM 673 N N . LEU A 1 85 ? -26.422 -14.475 51.742 1.00 27.19 85 LEU A N 1
ATOM 674 C CA . LEU A 1 85 ? -26.446 -15.849 51.183 1.00 27.19 85 LEU A CA 1
ATOM 675 C C . LEU A 1 85 ? -27.154 -16.112 49.834 1.00 27.19 85 LEU A C 1
ATOM 677 O O . LEU A 1 85 ? -28.317 -15.805 49.606 1.00 27.19 85 LEU A O 1
ATOM 681 N N . ALA A 1 86 ? -26.354 -16.719 48.952 1.00 28.03 86 ALA A N 1
ATOM 682 C CA . ALA A 1 86 ? -26.629 -17.247 47.612 1.00 28.03 86 ALA A CA 1
ATOM 683 C C . ALA A 1 86 ? -26.876 -18.786 47.712 1.00 28.03 86 ALA A C 1
ATOM 685 O O . ALA A 1 86 ? -26.729 -19.306 48.823 1.00 28.03 86 ALA A O 1
ATOM 686 N N . PRO A 1 87 ? -27.168 -19.555 46.631 1.00 34.12 87 PRO A N 1
ATOM 687 C CA . PRO A 1 87 ? -27.114 -19.198 45.209 1.00 34.12 87 PRO A CA 1
ATOM 688 C C . PRO A 1 87 ? -28.382 -19.495 44.384 1.00 34.12 87 PRO A C 1
ATOM 690 O O . PRO A 1 87 ? -29.269 -20.240 44.789 1.00 34.12 87 PRO A O 1
ATOM 693 N N . LEU A 1 88 ? -28.418 -18.928 43.175 1.00 28.81 88 LEU A N 1
ATOM 694 C CA . LEU A 1 88 ? -29.344 -19.286 42.099 1.00 28.81 88 LEU A CA 1
ATOM 695 C C . LEU A 1 88 ? -28.563 -19.993 40.983 1.00 28.81 88 LEU A C 1
ATOM 697 O O . LEU A 1 88 ? -27.463 -19.566 40.630 1.00 28.81 88 LEU A O 1
ATOM 701 N N . ASN A 1 89 ? -29.136 -21.075 40.455 1.00 29.12 89 ASN A N 1
ATOM 702 C CA . ASN A 1 89 ? -28.542 -21.883 39.391 1.00 29.12 89 ASN A CA 1
ATOM 703 C C . ASN A 1 89 ? -28.491 -21.102 38.069 1.00 29.12 89 ASN A C 1
ATOM 705 O O . ASN A 1 89 ? -29.490 -20.506 37.671 1.00 29.12 89 ASN A O 1
ATOM 709 N N . ASN A 1 90 ? -27.362 -21.188 37.361 1.00 30.94 90 ASN A N 1
ATOM 710 C CA . ASN A 1 90 ? -27.214 -20.717 35.983 1.00 30.94 90 ASN A CA 1
ATOM 711 C C . ASN A 1 90 ? -26.941 -21.911 35.056 1.00 30.94 90 ASN A C 1
ATOM 713 O O . ASN A 1 90 ? -25.786 -22.225 34.777 1.00 30.94 90 ASN A O 1
ATOM 717 N N . ASP A 1 91 ? -28.004 -22.529 34.541 1.00 31.56 91 ASP A N 1
ATOM 718 C CA . ASP A 1 91 ? -27.923 -23.406 33.369 1.00 31.56 91 ASP A CA 1
ATOM 719 C C . ASP A 1 91 ? -28.118 -22.570 32.096 1.00 31.56 91 ASP A C 1
ATOM 721 O O . ASP A 1 91 ? -29.229 -22.438 31.584 1.00 31.56 91 ASP A O 1
ATOM 725 N N . ILE A 1 92 ? -27.032 -21.996 31.569 1.00 29.86 92 ILE A N 1
ATOM 726 C CA . ILE A 1 92 ? -26.972 -21.545 30.171 1.00 29.86 92 ILE A CA 1
ATOM 727 C C . ILE A 1 92 ? -25.632 -21.989 29.584 1.00 29.86 92 ILE A C 1
ATOM 729 O O . ILE A 1 92 ? -24.570 -21.533 30.004 1.00 29.86 92 ILE A O 1
ATOM 733 N N . PHE A 1 93 ? -25.695 -22.867 28.583 1.00 26.09 93 PHE A N 1
ATOM 734 C CA . PHE A 1 93 ? -24.536 -23.342 27.833 1.00 26.09 93 PHE A CA 1
ATOM 735 C C . PHE A 1 93 ? -23.867 -22.191 27.068 1.00 26.09 93 PHE A C 1
ATOM 737 O O . PHE A 1 93 ? -24.339 -21.774 26.010 1.00 26.09 93 PHE A O 1
ATOM 744 N N . THR A 1 94 ? -22.726 -21.711 27.560 1.00 26.81 94 THR A N 1
ATOM 745 C CA . THR A 1 94 ? -21.817 -20.875 26.771 1.00 26.81 94 THR A CA 1
ATOM 746 C C . THR A 1 94 ? -20.933 -21.755 25.892 1.00 26.81 94 THR A C 1
ATOM 748 O O . THR A 1 94 ? -19.891 -22.239 26.336 1.00 26.81 94 THR A O 1
ATOM 751 N N . ASN A 1 95 ? -21.311 -21.919 24.622 1.00 24.23 95 ASN A N 1
ATOM 752 C CA . ASN A 1 95 ? -20.352 -22.307 23.588 1.00 24.23 95 ASN A CA 1
ATOM 753 C C . ASN A 1 95 ? -19.380 -21.138 23.366 1.00 24.23 95 ASN A C 1
ATOM 755 O O . ASN A 1 95 ? -19.659 -20.221 22.592 1.00 24.23 95 ASN A O 1
ATOM 759 N N . SER A 1 96 ? -18.248 -21.158 24.069 1.00 26.52 96 SER A N 1
ATOM 760 C CA . SER A 1 96 ? -17.160 -20.198 23.877 1.00 26.52 96 SER A CA 1
ATOM 761 C C . SER A 1 96 ? -16.481 -20.423 22.526 1.00 26.52 96 SER A C 1
ATOM 763 O O . SER A 1 96 ? -15.614 -21.286 22.397 1.00 26.52 96 SER A O 1
ATOM 765 N N . LEU A 1 97 ? -16.839 -19.618 21.524 1.00 26.28 97 LEU A N 1
ATOM 766 C CA . LEU A 1 97 ? -16.027 -19.472 20.320 1.00 26.28 97 LEU A CA 1
ATOM 767 C C . LEU A 1 97 ? -14.857 -18.531 20.638 1.00 26.28 97 LEU A C 1
ATOM 769 O O . LEU A 1 97 ? -15.013 -17.311 20.677 1.00 26.28 97 LEU A O 1
ATOM 773 N N . TYR A 1 98 ? -13.686 -19.106 20.900 1.00 23.61 98 TYR A N 1
ATOM 774 C CA . TYR A 1 98 ? -12.454 -18.349 21.103 1.00 23.61 98 TYR A CA 1
ATOM 775 C C . TYR A 1 98 ? -11.967 -17.778 19.763 1.00 23.61 98 TYR A C 1
ATOM 777 O O . TYR A 1 98 ? -11.270 -18.466 19.022 1.00 23.61 98 TYR A O 1
ATOM 785 N N . LEU A 1 99 ? -12.285 -16.514 19.458 1.00 26.14 99 LEU A N 1
ATOM 786 C CA . LEU A 1 99 ? -11.525 -15.765 18.452 1.00 26.14 99 LEU A CA 1
ATOM 787 C C . LEU A 1 99 ? -10.195 -15.307 19.061 1.00 26.14 99 LEU A C 1
ATOM 789 O O . LEU A 1 99 ? -10.098 -14.249 19.686 1.00 26.14 99 LEU A O 1
ATOM 793 N N . THR A 1 100 ? -9.158 -16.115 18.864 1.00 32.94 100 THR A N 1
ATOM 794 C CA . THR A 1 100 ? -7.767 -15.680 18.988 1.00 32.94 100 THR A CA 1
ATOM 795 C C . THR A 1 100 ? -7.280 -15.156 17.639 1.00 32.94 100 THR A C 1
ATOM 797 O O . THR A 1 100 ? -6.721 -15.917 16.862 1.00 32.94 100 THR A O 1
ATOM 800 N N . GLY A 1 101 ? -7.485 -13.864 17.381 1.00 26.41 101 GLY A N 1
ATOM 801 C CA . GLY A 1 101 ? -6.944 -13.151 16.219 1.00 26.41 101 GLY A CA 1
ATOM 802 C C . GLY A 1 101 ? -6.802 -11.666 16.557 1.00 26.41 101 GLY A C 1
ATOM 803 O O . GLY A 1 101 ? -7.771 -11.033 16.982 1.00 26.41 101 GLY A O 1
ATOM 804 N N . ARG A 1 102 ? -5.584 -11.113 16.464 1.00 38.69 102 ARG A N 1
ATOM 805 C CA . ARG A 1 102 ? -5.285 -9.697 16.758 1.00 38.69 102 ARG A CA 1
ATOM 806 C C . ARG A 1 102 ? -4.833 -8.968 15.494 1.00 38.69 102 ARG A C 1
ATOM 808 O O . ARG A 1 102 ? -3.634 -8.822 15.279 1.00 38.69 102 ARG A O 1
ATOM 815 N N . VAL A 1 103 ? -5.778 -8.400 14.747 1.00 33.88 103 VAL A N 1
ATOM 816 C CA . VAL A 1 103 ? -5.502 -7.287 13.823 1.00 33.88 103 VAL A CA 1
ATOM 817 C C . VAL A 1 103 ? -6.705 -6.336 13.777 1.00 33.88 103 VAL A C 1
ATOM 819 O O . VAL A 1 103 ? -7.837 -6.816 13.696 1.00 33.88 103 VAL A O 1
ATOM 822 N N . PRO A 1 104 ? -6.523 -5.002 13.825 1.00 36.28 104 PRO A N 1
ATOM 823 C CA . PRO A 1 104 ? -7.603 -4.069 13.524 1.00 36.28 104 PRO A CA 1
ATOM 824 C C . PRO A 1 104 ? -7.888 -4.033 12.015 1.00 36.28 104 PRO A C 1
ATOM 826 O O . PRO A 1 104 ? -7.023 -3.687 11.213 1.00 36.28 104 PRO A O 1
ATOM 829 N N . LEU A 1 105 ? -9.128 -4.343 11.635 1.00 33.84 105 LEU A N 1
ATOM 830 C CA . LEU A 1 105 ? -9.634 -4.142 10.277 1.00 33.84 105 LEU A CA 1
ATOM 831 C C . LEU A 1 105 ? -9.901 -2.652 10.019 1.00 33.84 105 LEU A C 1
ATOM 833 O O . LEU A 1 105 ? -10.608 -2.009 10.797 1.00 33.84 105 LEU A O 1
ATOM 837 N N . THR A 1 106 ? -9.458 -2.137 8.872 1.00 32.81 106 THR A N 1
ATOM 838 C CA . THR A 1 106 ? -10.008 -0.907 8.278 1.00 32.81 106 THR A CA 1
ATOM 839 C C . THR A 1 106 ? -10.461 -1.154 6.844 1.00 32.81 106 THR A C 1
ATOM 841 O O . THR A 1 106 ? -9.798 -0.767 5.886 1.00 32.81 106 THR A O 1
ATOM 844 N N . CYS A 1 107 ? -11.639 -1.757 6.697 1.00 27.12 107 CYS A N 1
ATOM 845 C CA . CYS A 1 107 ? -12.449 -1.644 5.489 1.00 27.12 107 CYS A CA 1
ATOM 846 C C . CYS A 1 107 ? -13.916 -1.405 5.882 1.00 27.12 107 CYS A C 1
ATOM 848 O O . CYS A 1 107 ? -14.437 -2.013 6.819 1.00 27.12 107 CYS A O 1
ATOM 850 N N . SER A 1 108 ? -14.587 -0.479 5.194 1.00 30.44 108 SER A N 1
ATOM 851 C CA . SER A 1 108 ? -16.006 -0.194 5.428 1.00 30.44 108 SER A CA 1
ATOM 852 C C . SER A 1 108 ? -16.861 -1.185 4.638 1.00 30.44 108 SER A C 1
ATOM 854 O O . SER A 1 108 ? -17.248 -0.918 3.501 1.00 30.44 108 SER A O 1
ATOM 856 N N . ALA A 1 109 ? -17.133 -2.349 5.228 1.00 26.16 109 ALA A N 1
ATOM 857 C CA . ALA A 1 109 ? -18.081 -3.319 4.690 1.00 26.16 109 ALA A CA 1
ATOM 858 C C . ALA A 1 109 ? -19.423 -3.218 5.437 1.00 26.16 109 ALA A C 1
ATOM 860 O O . ALA A 1 109 ? -19.495 -3.380 6.656 1.00 26.16 109 ALA A O 1
ATOM 861 N N . TYR A 1 110 ? -20.503 -2.945 4.702 1.00 29.92 110 TYR A N 1
ATOM 862 C CA . TYR A 1 110 ? -21.852 -2.818 5.259 1.00 29.92 110 TYR A CA 1
ATOM 863 C C . TYR A 1 110 ? -22.363 -4.150 5.835 1.00 29.92 110 TYR A C 1
ATOM 865 O O . TYR A 1 110 ? -22.706 -5.066 5.090 1.00 29.92 110 TYR A O 1
ATOM 873 N N . ALA A 1 111 ? -22.544 -4.216 7.155 1.00 27.50 111 ALA A N 1
ATOM 874 C CA . ALA A 1 111 ? -23.380 -5.225 7.801 1.00 27.50 111 ALA A CA 1
ATOM 875 C C . ALA A 1 111 ? -24.748 -4.617 8.152 1.00 27.50 111 ALA A C 1
ATOM 877 O O . ALA A 1 111 ? -24.853 -3.702 8.971 1.00 27.50 111 ALA A O 1
ATOM 878 N N . LYS A 1 112 ? -25.819 -5.125 7.531 1.00 29.12 112 LYS A N 1
ATOM 879 C CA . LYS A 1 112 ? -27.200 -4.682 7.783 1.00 29.12 112 LYS A CA 1
ATOM 880 C C . LYS A 1 112 ? -27.627 -5.099 9.195 1.00 29.12 112 LYS A C 1
ATOM 882 O O . LYS A 1 112 ? -28.008 -6.245 9.414 1.00 29.12 112 LYS A O 1
ATOM 887 N N . GLN A 1 113 ? -27.554 -4.174 10.150 1.00 33.00 113 GLN A N 1
ATOM 888 C CA . GLN A 1 113 ? -27.853 -4.459 11.553 1.00 33.00 113 GLN A CA 1
ATOM 889 C C . GLN A 1 113 ? -29.351 -4.766 11.733 1.00 33.00 113 GLN A C 1
ATOM 891 O O . GLN A 1 113 ? -30.204 -3.892 11.565 1.00 33.00 113 GLN A O 1
ATOM 896 N N . SER A 1 114 ? -29.684 -6.014 12.073 1.00 31.28 114 SER A N 1
ATOM 897 C CA . SER A 1 114 ? -30.996 -6.340 12.637 1.00 31.28 114 SER A CA 1
ATOM 898 C C . SER A 1 114 ? -31.152 -5.625 13.982 1.00 31.28 114 SER A C 1
ATOM 900 O O . SER A 1 114 ? -30.163 -5.354 14.664 1.00 31.28 114 SER A O 1
ATOM 902 N N . GLN A 1 11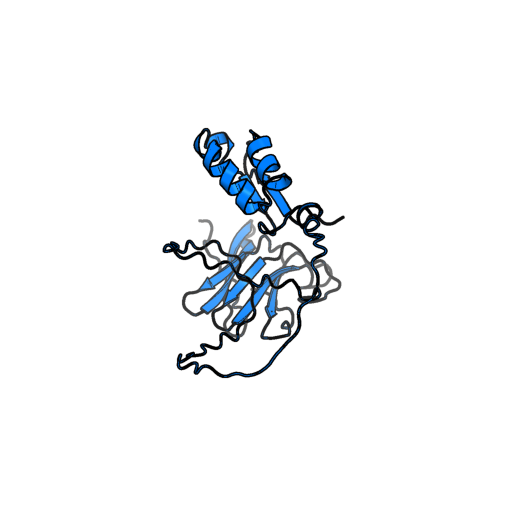5 ? -32.384 -5.267 14.359 1.00 37.81 115 GLN A N 1
ATOM 903 C CA . GLN A 1 115 ? -32.637 -4.458 15.555 1.00 37.81 115 GLN A CA 1
ATOM 904 C C . GLN A 1 115 ? -32.204 -5.177 16.844 1.00 37.81 115 GLN A C 1
ATOM 906 O O . GLN A 1 115 ? -32.955 -5.935 17.449 1.00 37.81 115 GLN A O 1
ATOM 911 N N . GLY A 1 116 ? -30.985 -4.879 17.279 1.00 34.47 116 GLY A N 1
ATOM 912 C CA . GLY A 1 116 ? -30.396 -5.314 18.534 1.00 34.47 116 GLY A CA 1
ATOM 913 C C . GLY A 1 116 ? -29.207 -4.415 18.832 1.00 34.47 116 GLY A C 1
ATOM 914 O O . GLY A 1 116 ? -28.183 -4.492 18.160 1.00 34.47 116 GLY A O 1
ATOM 915 N N . SER A 1 117 ? -29.347 -3.521 19.816 1.00 34.75 117 SER A N 1
ATOM 916 C CA . SER A 1 117 ? -28.286 -2.576 20.182 1.00 34.75 117 SER A CA 1
ATOM 917 C C . SER A 1 117 ? -27.169 -3.299 20.938 1.00 34.75 117 SER A C 1
ATOM 919 O O . SER A 1 117 ? -27.069 -3.222 22.163 1.00 34.75 117 SER A O 1
ATOM 921 N N . ILE A 1 118 ? -26.307 -3.999 20.196 1.00 36.16 118 ILE A N 1
ATOM 922 C CA . ILE A 1 118 ? -25.005 -4.434 20.696 1.00 36.16 118 ILE A CA 1
ATOM 923 C C . ILE A 1 118 ? -24.152 -3.173 20.819 1.00 36.16 118 ILE A C 1
ATOM 925 O O . ILE A 1 118 ? -23.465 -2.770 19.885 1.00 36.16 118 ILE A O 1
ATOM 929 N N . LYS A 1 119 ? -24.225 -2.514 21.977 1.00 38.16 119 LYS A N 1
ATOM 930 C CA . LYS A 1 119 ? -23.228 -1.518 22.367 1.00 38.16 119 LYS A CA 1
ATOM 931 C C . LYS A 1 119 ? -21.934 -2.277 22.669 1.00 38.16 119 LYS A C 1
ATOM 933 O O . LYS A 1 119 ? -21.956 -3.081 23.602 1.00 38.16 119 LYS A O 1
ATOM 938 N N . PRO A 1 120 ? -20.819 -2.040 21.955 1.00 38.38 120 PRO A N 1
ATOM 939 C CA . PRO A 1 120 ? -19.529 -2.574 22.365 1.00 38.38 120 PRO A CA 1
ATOM 940 C C . PRO A 1 120 ? -19.172 -1.921 23.704 1.00 38.38 120 PRO A C 1
ATOM 942 O O . PRO A 1 120 ? -18.856 -0.735 23.766 1.00 38.38 120 PRO A O 1
ATOM 945 N N . THR A 1 121 ? -19.310 -2.660 24.805 1.00 38.81 121 THR A N 1
ATOM 946 C CA . THR A 1 121 ? -19.104 -2.121 26.161 1.00 38.81 121 THR A CA 1
ATOM 947 C C . THR A 1 121 ? -17.630 -1.946 26.513 1.00 38.81 121 THR A C 1
ATOM 949 O O . THR A 1 121 ? -17.320 -1.208 27.443 1.00 38.81 121 THR A O 1
ATOM 952 N N . ASN A 1 122 ? -16.734 -2.562 25.736 1.00 37.50 122 ASN A N 1
ATOM 953 C CA . ASN A 1 122 ? -15.287 -2.467 25.872 1.00 37.50 122 ASN A CA 1
ATOM 954 C C . ASN A 1 122 ? -14.671 -1.934 24.572 1.00 37.50 122 ASN A C 1
ATOM 956 O O . ASN A 1 122 ? -14.277 -2.708 23.702 1.00 37.50 122 ASN A O 1
ATOM 960 N N . PHE A 1 123 ? -14.533 -0.612 24.458 1.00 42.16 123 PHE A N 1
ATOM 961 C CA . PHE A 1 123 ? -13.471 -0.068 23.613 1.00 42.16 123 PHE A CA 1
ATOM 962 C C . PHE A 1 123 ? -12.139 -0.424 24.279 1.00 42.16 123 PHE A C 1
ATOM 964 O O . PHE A 1 123 ? -11.949 -0.144 25.464 1.00 42.16 123 PHE A O 1
ATOM 971 N N . LEU A 1 124 ? -11.228 -1.059 23.542 1.00 40.78 124 LEU A N 1
ATOM 972 C CA . LEU A 1 124 ? -9.884 -1.363 24.029 1.00 40.78 124 LEU A CA 1
ATOM 973 C C . LEU A 1 124 ? -9.104 -0.049 24.178 1.00 40.78 124 LEU A C 1
ATOM 975 O O . LEU A 1 124 ? -8.479 0.427 23.241 1.00 40.78 124 LEU A O 1
ATOM 979 N N . THR A 1 125 ? -9.137 0.549 25.371 1.00 46.19 125 THR A N 1
ATOM 980 C CA . THR A 1 125 ? -8.403 1.792 25.684 1.00 46.19 125 THR A CA 1
ATOM 981 C C . THR A 1 125 ? -6.887 1.602 25.756 1.00 46.19 125 THR A C 1
ATOM 983 O O . THR A 1 125 ? -6.147 2.576 25.877 1.00 46.19 125 THR A O 1
ATOM 986 N N . ASN A 1 126 ? -6.426 0.353 25.702 1.00 63.38 126 ASN A N 1
ATOM 987 C CA . ASN A 1 126 ? -5.028 -0.032 25.803 1.00 63.38 126 ASN A CA 1
ATOM 988 C C . ASN A 1 126 ? -4.469 -0.250 24.394 1.00 63.38 126 ASN A C 1
ATOM 990 O O . ASN A 1 126 ? -4.361 -1.386 23.934 1.00 63.38 126 ASN A O 1
ATOM 994 N N . TRP A 1 127 ? -4.135 0.848 23.718 1.00 63.81 127 TRP A N 1
ATOM 995 C CA . TRP A 1 127 ? -3.315 0.799 22.510 1.00 63.81 127 TRP A CA 1
ATOM 996 C C . TRP A 1 127 ? -1.946 0.183 22.831 1.00 63.81 127 TRP A C 1
ATOM 998 O O . TRP A 1 127 ? -1.356 0.483 23.873 1.00 63.81 127 TRP A O 1
ATOM 1008 N N . GLU A 1 128 ? -1.442 -0.675 21.942 1.00 69.81 128 GLU A N 1
ATOM 1009 C CA . GLU A 1 128 ? -0.051 -1.138 22.004 1.00 69.81 128 GLU A CA 1
ATOM 1010 C C . GLU A 1 128 ? 0.901 0.058 21.773 1.00 69.81 128 GLU A C 1
ATOM 1012 O O . GLU A 1 128 ? 0.536 1.004 21.064 1.00 69.81 128 GLU A O 1
ATOM 1017 N N . PRO A 1 129 ? 2.106 0.071 22.376 1.00 73.81 129 PRO A N 1
ATOM 1018 C CA . PRO A 1 129 ? 3.113 1.074 22.041 1.00 73.81 129 PRO A CA 1
ATOM 1019 C C . PRO A 1 129 ? 3.488 0.978 20.549 1.00 73.81 129 PRO A C 1
ATOM 1021 O O . PRO A 1 129 ? 3.452 -0.118 19.988 1.00 73.81 129 PRO A O 1
ATOM 1024 N N . PRO A 1 130 ? 3.865 2.094 19.897 1.00 79.31 130 PRO A N 1
ATOM 1025 C CA . PRO A 1 130 ? 4.273 2.070 18.496 1.00 79.31 130 PRO A CA 1
ATOM 1026 C C . PRO A 1 130 ? 5.525 1.204 18.302 1.00 79.31 130 PRO A C 1
ATOM 1028 O O . PRO A 1 130 ? 6.479 1.288 19.077 1.00 79.31 130 PRO A O 1
ATOM 1031 N N . GLU A 1 131 ? 5.520 0.398 17.242 1.00 82.19 131 GLU A N 1
ATOM 1032 C CA . GLU A 1 131 ? 6.585 -0.537 16.871 1.00 82.19 131 GLU A CA 1
ATOM 1033 C C . GLU A 1 131 ? 7.189 -0.132 15.516 1.00 82.19 131 GLU A C 1
ATOM 1035 O O . GLU A 1 131 ? 6.495 0.414 14.656 1.00 82.19 131 GLU A O 1
ATOM 1040 N N . ILE A 1 132 ? 8.485 -0.387 15.317 1.00 86.19 132 ILE A N 1
ATOM 1041 C CA . ILE A 1 132 ? 9.167 -0.137 14.042 1.00 86.19 132 ILE A CA 1
ATOM 1042 C C . ILE A 1 132 ? 8.988 -1.365 13.140 1.00 86.19 132 ILE A C 1
ATOM 1044 O O . ILE A 1 132 ? 9.434 -2.452 13.491 1.00 86.19 132 ILE A O 1
ATOM 1048 N N . VAL A 1 133 ? 8.376 -1.175 11.967 1.00 87.75 133 VAL A N 1
ATOM 1049 C CA . VAL A 1 133 ? 8.100 -2.246 10.983 1.00 87.75 133 VAL A CA 1
ATOM 1050 C C . VAL A 1 133 ? 9.377 -2.772 10.308 1.00 87.75 133 VAL A C 1
ATOM 1052 O O . VAL A 1 133 ? 9.486 -3.961 10.023 1.00 87.75 133 VAL A O 1
ATOM 1055 N N . GLY A 1 134 ? 10.363 -1.902 10.069 1.00 84.81 134 GLY A N 1
ATOM 1056 C CA . GLY A 1 134 ? 11.660 -2.293 9.515 1.00 84.81 134 GLY A CA 1
ATOM 1057 C C . GLY A 1 134 ? 12.631 -1.120 9.431 1.00 84.81 134 GLY A C 1
ATOM 1058 O O . GLY A 1 134 ? 12.615 -0.386 8.449 1.00 84.81 134 GLY A O 1
ATOM 1059 N N . SER A 1 135 ? 13.487 -0.953 10.440 1.00 86.75 135 SER A N 1
ATOM 1060 C CA . SER A 1 135 ? 14.471 0.139 10.513 1.00 86.75 135 SER A CA 1
ATOM 1061 C C . SER A 1 135 ? 15.498 0.097 9.381 1.00 86.75 135 SER A C 1
ATOM 1063 O O . SER A 1 135 ? 16.056 -0.969 9.120 1.00 86.75 135 SER A O 1
ATOM 1065 N N . ASP A 1 136 ? 15.816 1.255 8.809 1.00 88.38 136 ASP A N 1
ATOM 1066 C CA . ASP A 1 136 ? 16.909 1.453 7.854 1.00 88.38 136 ASP A CA 1
ATOM 1067 C C . ASP A 1 136 ? 17.482 2.883 7.982 1.00 88.38 136 ASP A C 1
ATOM 1069 O O . ASP A 1 136 ? 16.781 3.754 8.506 1.00 88.38 136 ASP A O 1
ATOM 1073 N N . PRO A 1 137 ? 18.740 3.150 7.578 1.00 87.50 137 PRO A N 1
ATOM 1074 C CA . PRO A 1 137 ? 19.254 4.515 7.449 1.00 87.50 137 PRO A CA 1
ATOM 1075 C C . PRO A 1 137 ? 18.638 5.326 6.298 1.00 87.50 137 PRO A C 1
ATOM 1077 O O . PRO A 1 137 ? 18.655 6.556 6.370 1.00 87.50 137 PRO A O 1
ATOM 1080 N N . GLU A 1 138 ? 18.142 4.670 5.245 1.00 85.81 138 GLU A N 1
ATOM 1081 C CA . GLU A 1 138 ? 17.494 5.337 4.110 1.00 85.81 138 GLU A CA 1
ATOM 1082 C C . GLU A 1 138 ? 16.055 5.780 4.436 1.00 85.81 138 GLU A C 1
ATOM 1084 O O . GLU A 1 138 ? 15.458 5.399 5.443 1.00 85.81 138 GLU A O 1
ATOM 1089 N N . SER A 1 139 ? 15.484 6.635 3.583 1.00 84.81 139 SER A N 1
ATOM 1090 C CA . SER A 1 139 ? 14.133 7.172 3.801 1.00 84.81 139 SER A CA 1
ATOM 1091 C C . SER A 1 139 ? 13.040 6.159 3.452 1.00 84.81 139 SER A C 1
ATOM 1093 O O . SER A 1 139 ? 13.070 5.572 2.372 1.00 84.81 139 SER A O 1
ATOM 1095 N N . ASP A 1 140 ? 12.038 6.036 4.329 1.00 89.19 140 ASP A N 1
ATOM 1096 C CA . ASP A 1 140 ? 10.798 5.281 4.111 1.00 89.19 140 ASP A CA 1
ATOM 1097 C C . ASP A 1 140 ? 9.585 6.221 4.018 1.00 89.19 140 ASP A C 1
ATOM 1099 O O . ASP A 1 140 ? 9.490 7.204 4.762 1.00 89.19 140 ASP A O 1
ATOM 1103 N N . GLY A 1 141 ? 8.618 5.902 3.154 1.00 86.00 141 GLY A N 1
ATOM 1104 C CA . GLY A 1 141 ? 7.447 6.741 2.907 1.00 86.00 141 GLY A CA 1
ATOM 1105 C C . GLY A 1 141 ? 6.194 5.998 2.438 1.00 86.00 141 GLY A C 1
ATOM 1106 O O . GLY A 1 141 ? 6.217 4.833 2.053 1.00 86.00 141 GLY A O 1
ATOM 1107 N N . PHE A 1 142 ? 5.069 6.717 2.481 1.00 90.25 142 PHE A N 1
ATOM 1108 C CA . PHE A 1 142 ? 3.791 6.347 1.854 1.00 90.25 142 PHE A CA 1
ATOM 1109 C C . PHE A 1 142 ? 3.274 4.912 2.115 1.00 90.25 142 PHE A C 1
ATOM 1111 O O . PHE A 1 142 ? 2.802 4.263 1.175 1.00 90.25 142 PHE A O 1
ATOM 1118 N N . PRO A 1 143 ? 3.278 4.412 3.369 1.00 93.38 143 PRO A N 1
ATOM 1119 C CA . PRO A 1 143 ? 2.887 3.037 3.658 1.00 93.38 143 PRO A CA 1
ATOM 1120 C C . PRO A 1 143 ? 1.435 2.719 3.264 1.00 93.38 143 PRO A C 1
ATOM 1122 O O . PRO A 1 143 ? 0.567 3.598 3.197 1.00 93.38 143 PRO A O 1
ATOM 1125 N N . LYS A 1 144 ? 1.184 1.432 3.028 1.00 93.00 144 LYS A N 1
ATOM 1126 C CA . LYS A 1 144 ? -0.115 0.790 2.784 1.00 93.00 144 LYS A CA 1
ATOM 1127 C C . LYS A 1 144 ? -0.204 -0.472 3.620 1.00 93.00 144 LYS A C 1
ATOM 1129 O O . LYS A 1 144 ? 0.828 -1.033 3.983 1.00 93.00 144 LYS A O 1
ATOM 1134 N N . ILE A 1 145 ? -1.418 -0.914 3.928 1.00 90.56 145 ILE A N 1
ATOM 1135 C CA . ILE A 1 145 ? -1.652 -2.023 4.852 1.00 90.56 145 ILE A CA 1
ATOM 1136 C C . ILE A 1 145 ? -2.832 -2.882 4.400 1.00 90.56 145 ILE A C 1
ATOM 1138 O O . ILE A 1 145 ? -3.845 -2.354 3.950 1.00 90.56 145 ILE A O 1
ATOM 1142 N N . THR A 1 146 ? -2.711 -4.199 4.550 1.00 90.81 146 THR A N 1
ATOM 1143 C CA . THR A 1 146 ? -3.813 -5.153 4.368 1.00 90.81 146 THR A CA 1
ATOM 1144 C C . THR A 1 146 ? -3.696 -6.329 5.342 1.00 90.81 146 THR A C 1
ATOM 1146 O O . THR A 1 146 ? -2.711 -6.455 6.073 1.00 90.81 146 THR A O 1
ATOM 1149 N N . THR A 1 147 ? -4.707 -7.192 5.367 1.00 86.81 147 THR A N 1
ATOM 1150 C CA . THR A 1 147 ? -4.785 -8.373 6.236 1.00 86.81 147 THR A CA 1
ATOM 1151 C C . THR A 1 147 ? -5.148 -9.606 5.426 1.00 86.81 147 THR A C 1
ATOM 1153 O O . THR A 1 147 ? -6.121 -9.567 4.674 1.00 86.81 147 THR A O 1
ATOM 1156 N N . SER A 1 148 ? -4.410 -10.697 5.610 1.00 82.62 148 SER A N 1
ATOM 1157 C CA . SER A 1 148 ? -4.713 -12.007 5.020 1.00 82.62 148 SER A CA 1
ATOM 1158 C C . SER A 1 148 ? -5.415 -12.926 6.031 1.00 82.62 148 SER A C 1
ATOM 1160 O O . SER A 1 148 ? -5.322 -12.728 7.241 1.00 82.62 148 SER A O 1
ATOM 1162 N N . GLU A 1 149 ? -6.120 -13.951 5.543 1.00 83.44 149 GLU A N 1
ATOM 1163 C CA . GLU A 1 149 ? -6.908 -14.917 6.338 1.00 83.44 149 GLU A CA 1
ATOM 1164 C C . GLU A 1 149 ? -6.054 -15.797 7.277 1.00 83.44 149 GLU A C 1
ATOM 1166 O O . GLU A 1 149 ? -6.591 -16.583 8.051 1.00 83.44 149 GLU A O 1
ATOM 1171 N N . ASP A 1 150 ? -4.724 -15.679 7.220 1.00 82.00 150 ASP A N 1
ATOM 1172 C CA . ASP A 1 150 ? -3.758 -16.376 8.076 1.00 82.00 150 ASP A CA 1
ATOM 1173 C C . ASP A 1 150 ? -3.262 -15.504 9.250 1.00 82.00 150 ASP A C 1
ATOM 1175 O O . ASP A 1 150 ? -2.134 -15.666 9.720 1.00 82.00 150 ASP A O 1
ATOM 1179 N N . ASP A 1 151 ? -4.102 -14.558 9.692 1.00 81.25 151 ASP A N 1
ATOM 1180 C CA . ASP A 1 151 ? -3.865 -13.572 10.762 1.00 81.25 151 ASP A CA 1
ATOM 1181 C C . ASP A 1 151 ? -2.633 -12.661 10.557 1.00 81.25 151 ASP A C 1
ATOM 1183 O O . ASP A 1 151 ? -2.203 -11.961 11.482 1.00 81.25 151 ASP A O 1
ATOM 1187 N N . LYS A 1 152 ? -2.058 -12.614 9.346 1.00 86.50 152 LYS A N 1
ATOM 1188 C CA . LYS A 1 152 ? -0.935 -11.717 9.045 1.00 86.50 152 LYS A CA 1
ATOM 1189 C C . LYS A 1 152 ? -1.397 -10.312 8.686 1.00 86.50 152 LYS A C 1
ATOM 1191 O O . LYS A 1 152 ? -2.309 -10.101 7.884 1.00 86.50 152 LYS A O 1
ATOM 1196 N N . VAL A 1 153 ? -0.661 -9.343 9.220 1.00 89.75 153 VAL A N 1
ATOM 1197 C CA . VAL A 1 153 ? -0.737 -7.931 8.827 1.00 89.75 153 VAL A CA 1
ATOM 1198 C C . VAL A 1 153 ? 0.340 -7.677 7.793 1.00 89.75 153 VAL A C 1
ATOM 1200 O O . VAL A 1 153 ? 1.508 -7.836 8.123 1.00 89.75 153 VAL A O 1
ATOM 1203 N N . TRP A 1 154 ? -0.012 -7.258 6.586 1.00 93.56 154 TRP A N 1
ATOM 1204 C CA . TRP A 1 154 ? 0.952 -6.916 5.542 1.00 93.56 154 TRP A CA 1
ATOM 1205 C C . TRP A 1 154 ? 1.067 -5.410 5.423 1.00 93.56 154 TRP A C 1
ATOM 1207 O O . TRP A 1 154 ? 0.054 -4.740 5.250 1.00 93.56 154 TRP A O 1
ATOM 1217 N N . VAL A 1 155 ? 2.287 -4.885 5.486 1.00 94.31 155 VAL A N 1
ATOM 1218 C CA . VAL A 1 155 ? 2.583 -3.475 5.213 1.00 94.31 155 VAL A CA 1
ATOM 1219 C C . VAL A 1 155 ? 3.543 -3.406 4.037 1.00 94.31 155 VAL A C 1
ATOM 1221 O O . VAL A 1 155 ? 4.523 -4.152 4.009 1.00 94.31 155 VAL A O 1
ATOM 1224 N N . ILE A 1 156 ? 3.277 -2.507 3.089 1.00 96.00 156 ILE A N 1
ATOM 1225 C CA . ILE A 1 156 ? 4.226 -2.137 2.029 1.00 96.00 156 ILE A CA 1
ATOM 1226 C C . ILE A 1 156 ? 4.456 -0.631 2.012 1.00 96.00 156 ILE A C 1
ATOM 1228 O O . ILE A 1 156 ? 3.584 0.124 2.438 1.00 96.00 156 ILE A O 1
ATOM 1232 N N . TRP A 1 157 ? 5.629 -0.194 1.569 1.00 93.38 157 TRP A N 1
ATOM 1233 C CA . TRP A 1 157 ? 6.050 1.207 1.598 1.00 93.38 157 TRP A CA 1
ATOM 1234 C C . TRP A 1 157 ? 7.087 1.509 0.512 1.00 93.38 157 TRP A C 1
ATOM 1236 O O . TRP A 1 157 ? 7.722 0.601 -0.022 1.00 93.38 157 TRP A O 1
ATOM 1246 N N . GLU A 1 158 ? 7.254 2.790 0.197 1.00 91.75 158 GLU A N 1
ATOM 1247 C CA . GLU A 1 158 ? 8.343 3.295 -0.647 1.00 91.75 158 GLU A CA 1
ATOM 1248 C C . GLU A 1 158 ? 9.606 3.437 0.208 1.00 91.75 158 GLU A C 1
ATOM 1250 O O . GLU A 1 158 ? 9.532 3.969 1.317 1.00 91.75 158 GLU A O 1
ATOM 1255 N N . SER A 1 159 ? 10.758 2.969 -0.271 1.00 89.62 159 SER A N 1
ATOM 1256 C CA . SER A 1 159 ? 12.019 2.994 0.475 1.00 89.62 159 SER A CA 1
ATOM 1257 C C . SER A 1 159 ? 13.225 3.238 -0.429 1.00 89.62 159 SER A C 1
ATOM 1259 O O . SER A 1 159 ? 13.295 2.698 -1.528 1.00 89.62 159 SER A O 1
ATOM 1261 N N . GLY A 1 160 ? 14.215 3.991 0.056 1.00 86.88 160 GLY A N 1
ATOM 1262 C CA . GLY A 1 160 ? 15.516 4.149 -0.617 1.00 86.88 160 GLY A CA 1
ATOM 1263 C C . GLY A 1 160 ? 16.506 2.995 -0.384 1.00 86.88 160 GLY A C 1
ATOM 1264 O O . GLY A 1 160 ? 17.607 3.017 -0.927 1.00 86.88 160 GLY A O 1
ATOM 1265 N N . ARG A 1 161 ? 16.152 1.989 0.431 1.00 86.06 161 ARG A N 1
ATOM 1266 C CA . ARG A 1 161 ? 17.105 1.017 1.010 1.00 86.06 161 ARG A CA 1
ATOM 1267 C C . ARG A 1 161 ? 17.680 -0.054 0.068 1.00 86.06 161 ARG A C 1
ATOM 1269 O O . ARG A 1 161 ? 18.382 -0.953 0.530 1.00 86.06 161 ARG A O 1
ATOM 1276 N N . SER A 1 162 ? 17.364 -0.026 -1.226 1.00 78.81 162 SER A N 1
ATOM 1277 C CA . SER A 1 162 ? 17.771 -1.075 -2.174 1.00 78.81 162 SER A CA 1
ATOM 1278 C C . SER A 1 162 ? 19.272 -1.068 -2.472 1.00 78.81 162 SER A C 1
ATOM 1280 O O . SER A 1 162 ? 19.910 -2.123 -2.498 1.00 78.81 162 SER A O 1
ATOM 1282 N N . VAL A 1 163 ? 19.846 0.121 -2.673 1.00 73.38 163 VAL A N 1
ATOM 1283 C CA . VAL A 1 163 ? 21.275 0.373 -2.905 1.00 73.38 163 VAL A CA 1
ATOM 1284 C C . VAL A 1 163 ? 21.657 1.745 -2.339 1.00 73.38 163 VAL A C 1
ATOM 1286 O O . VAL A 1 163 ? 20.814 2.621 -2.198 1.00 73.38 163 VAL A O 1
ATOM 1289 N N . SER A 1 164 ? 22.938 1.975 -2.040 1.00 67.69 164 SER A N 1
ATOM 1290 C CA . SER A 1 164 ? 23.400 3.293 -1.571 1.00 67.69 164 SER A CA 1
ATOM 1291 C C . SER A 1 164 ? 23.279 4.350 -2.680 1.00 67.69 164 SER A C 1
ATOM 1293 O O . SER A 1 164 ? 23.780 4.141 -3.787 1.00 67.69 164 SER A O 1
ATOM 1295 N N . ASN A 1 165 ? 22.639 5.487 -2.375 1.00 63.56 165 ASN A N 1
ATOM 1296 C CA . ASN A 1 165 ? 22.129 6.464 -3.357 1.00 63.56 165 ASN A CA 1
ATOM 1297 C C . ASN A 1 165 ? 21.064 5.881 -4.313 1.00 63.56 165 ASN A C 1
ATOM 1299 O O . ASN A 1 165 ? 20.915 6.346 -5.447 1.00 63.56 165 ASN A O 1
ATOM 1303 N N . GLY A 1 166 ? 20.355 4.843 -3.866 1.00 64.12 166 GLY A N 1
ATOM 1304 C CA . GLY A 1 166 ? 19.256 4.214 -4.581 1.00 64.12 166 GLY A CA 1
ATOM 1305 C C . GLY A 1 166 ? 18.091 5.166 -4.815 1.00 64.12 166 GLY A C 1
ATOM 1306 O O . GLY A 1 166 ? 17.881 6.147 -4.100 1.00 64.12 166 GLY A O 1
ATOM 1307 N N . ARG A 1 167 ? 17.342 4.877 -5.876 1.00 77.12 167 ARG A N 1
ATOM 1308 C CA . ARG A 1 167 ? 16.057 5.523 -6.150 1.00 77.12 167 ARG A CA 1
ATOM 1309 C C . ARG A 1 167 ? 14.972 4.813 -5.331 1.00 77.12 167 ARG A C 1
ATOM 1311 O O . ARG A 1 167 ? 15.248 3.803 -4.697 1.00 77.12 167 ARG A O 1
ATOM 1318 N N . SER A 1 168 ? 13.758 5.362 -5.318 1.00 86.25 168 SER A N 1
ATOM 1319 C CA . SER A 1 168 ? 12.626 4.730 -4.624 1.00 86.25 168 SER A CA 1
ATOM 1320 C C . SER A 1 168 ? 12.384 3.309 -5.144 1.00 86.25 168 SER A C 1
ATOM 1322 O O . SER A 1 168 ? 12.303 3.118 -6.356 1.00 86.25 168 SER A O 1
ATOM 1324 N N . ASP A 1 169 ? 12.246 2.358 -4.225 1.00 89.94 169 ASP A N 1
ATOM 1325 C CA . ASP A 1 169 ? 11.890 0.954 -4.435 1.00 89.94 169 ASP A CA 1
ATOM 1326 C C . ASP A 1 169 ? 10.719 0.578 -3.509 1.00 89.94 169 ASP A C 1
ATOM 1328 O O . ASP A 1 169 ? 10.534 1.180 -2.447 1.00 89.94 169 ASP A O 1
ATOM 1332 N N . ILE A 1 170 ? 9.941 -0.452 -3.860 1.00 92.88 170 ILE A N 1
ATOM 1333 C CA . ILE A 1 170 ? 8.850 -0.930 -2.997 1.00 92.88 170 ILE A CA 1
ATOM 1334 C C . ILE A 1 170 ? 9.360 -2.008 -2.037 1.00 92.88 170 ILE A C 1
ATOM 1336 O O . ILE A 1 170 ? 9.934 -3.021 -2.442 1.00 92.88 170 ILE A O 1
ATOM 1340 N N . TYR A 1 171 ? 9.109 -1.811 -0.745 1.00 94.31 171 TYR A N 1
ATOM 1341 C CA . TYR A 1 171 ? 9.436 -2.754 0.322 1.00 94.31 171 TYR A CA 1
ATOM 1342 C C . TYR A 1 171 ? 8.193 -3.220 1.069 1.00 94.31 171 TYR A C 1
ATOM 1344 O O . TYR A 1 171 ? 7.124 -2.623 0.985 1.00 94.31 171 TYR A O 1
ATOM 1352 N N . SER A 1 172 ? 8.344 -4.330 1.785 1.00 96.19 172 SER A N 1
ATOM 1353 C CA . SER A 1 172 ? 7.269 -5.014 2.494 1.00 96.19 172 SER A CA 1
ATOM 1354 C C . SER A 1 172 ? 7.741 -5.666 3.789 1.00 96.19 172 SER A C 1
ATOM 1356 O O . SER A 1 172 ? 8.903 -6.046 3.923 1.00 96.19 172 SER A O 1
ATOM 1358 N N . SER A 1 173 ? 6.824 -5.860 4.727 1.00 96.69 173 SER A N 1
ATOM 1359 C CA . SER A 1 173 ? 6.997 -6.709 5.905 1.00 96.69 173 SER A CA 1
ATOM 1360 C C . SER A 1 173 ? 5.628 -7.207 6.354 1.00 96.69 173 SER A C 1
ATOM 1362 O O . SER A 1 173 ? 4.612 -6.550 6.103 1.00 96.69 173 SER A O 1
ATOM 1364 N N . TYR A 1 174 ? 5.593 -8.365 7.011 1.00 94.62 174 TYR A N 1
ATOM 1365 C CA . TYR A 1 174 ? 4.378 -8.870 7.637 1.00 94.62 174 TYR A CA 1
ATOM 1366 C C . TYR A 1 174 ? 4.544 -9.076 9.140 1.00 94.62 174 TYR A C 1
ATOM 1368 O O . TYR A 1 174 ? 5.563 -9.592 9.598 1.00 94.62 174 TYR A O 1
ATOM 1376 N N . ARG A 1 175 ? 3.517 -8.728 9.921 1.00 91.06 175 ARG A N 1
ATOM 1377 C CA . ARG A 1 175 ? 3.415 -9.114 11.333 1.00 91.06 175 ARG A CA 1
ATOM 1378 C C . ARG A 1 175 ? 2.750 -10.481 11.409 1.00 91.06 175 ARG A C 1
ATOM 1380 O O . ARG A 1 175 ? 1.672 -10.666 10.851 1.00 91.06 175 ARG A O 1
ATOM 1387 N N . ASN A 1 176 ? 3.375 -11.422 12.110 1.00 85.94 176 ASN A N 1
ATOM 1388 C CA . ASN A 1 176 ? 2.761 -12.696 12.487 1.00 85.94 176 ASN A CA 1
ATOM 1389 C C . ASN A 1 176 ? 2.808 -12.811 14.015 1.00 85.94 176 ASN A C 1
ATOM 1391 O O . ASN A 1 176 ? 3.890 -12.832 14.606 1.00 85.94 176 ASN A O 1
ATOM 1395 N N . GLY A 1 177 ? 1.641 -12.820 14.662 1.00 79.88 177 GLY A N 1
ATOM 1396 C CA . GLY A 1 177 ? 1.541 -12.758 16.118 1.00 79.88 177 GLY A CA 1
ATOM 1397 C C . GLY A 1 177 ? 2.108 -11.449 16.679 1.00 79.88 177 GLY A C 1
ATOM 1398 O O . GLY A 1 177 ? 1.472 -10.403 16.587 1.00 79.88 177 GLY A O 1
ATOM 1399 N N . SER A 1 178 ? 3.292 -11.514 17.294 1.00 79.50 178 SER A N 1
ATOM 1400 C CA . SER A 1 178 ? 3.892 -10.413 18.063 1.00 79.50 178 SER A CA 1
ATOM 1401 C C . SER A 1 178 ? 5.114 -9.748 17.423 1.00 79.50 178 SER A C 1
ATOM 1403 O O . SER A 1 178 ? 5.726 -8.912 18.078 1.00 79.50 178 SER A O 1
ATOM 1405 N N . SER A 1 179 ? 5.518 -10.129 16.208 1.00 85.06 179 SER A N 1
ATOM 1406 C CA . SER A 1 179 ? 6.733 -9.598 15.568 1.00 85.06 179 SER A CA 1
ATOM 1407 C C . SER A 1 179 ? 6.572 -9.401 14.065 1.00 85.06 179 SER A C 1
ATOM 1409 O O . SER A 1 179 ? 5.921 -10.209 13.396 1.00 85.06 179 SER A O 1
ATOM 1411 N N . TRP A 1 180 ? 7.222 -8.363 13.543 1.00 93.94 180 TRP A N 1
ATOM 1412 C CA . TRP A 1 180 ? 7.397 -8.128 12.110 1.00 93.94 180 TRP A CA 1
ATOM 1413 C C . TRP A 1 180 ? 8.460 -9.049 11.504 1.00 93.94 180 TRP A C 1
ATOM 1415 O O . TRP A 1 180 ? 9.420 -9.442 12.169 1.00 93.94 180 TRP A O 1
ATOM 1425 N N . SER A 1 181 ? 8.297 -9.385 10.225 1.00 94.94 181 SER A N 1
ATOM 1426 C CA . SER A 1 181 ? 9.352 -9.991 9.420 1.00 94.94 181 SER A CA 1
ATOM 1427 C C . SER A 1 181 ? 10.454 -8.971 9.124 1.00 94.94 181 SER A C 1
ATOM 1429 O O . SER A 1 181 ? 10.246 -7.758 9.199 1.00 94.94 181 SER A O 1
ATOM 1431 N N . ASN A 1 182 ? 11.612 -9.457 8.675 1.00 93.69 182 ASN A N 1
ATOM 1432 C CA . ASN A 1 182 ? 12.572 -8.594 7.989 1.00 93.69 182 ASN A CA 1
ATOM 1433 C C . ASN A 1 182 ? 11.894 -7.890 6.800 1.00 93.69 182 ASN A C 1
ATOM 1435 O O . ASN A 1 182 ? 10.963 -8.439 6.199 1.00 93.69 182 ASN A O 1
ATOM 1439 N N . ALA A 1 183 ? 12.380 -6.698 6.455 1.00 94.25 183 ALA A N 1
ATOM 1440 C CA . ALA A 1 183 ? 11.935 -5.988 5.264 1.00 94.25 183 ALA A CA 1
ATOM 1441 C C . ALA A 1 183 ? 12.350 -6.761 3.997 1.00 94.25 183 ALA A C 1
ATOM 1443 O O . ALA A 1 183 ? 13.498 -7.190 3.868 1.00 94.25 183 ALA A O 1
ATOM 1444 N N . MET A 1 184 ? 11.418 -6.938 3.063 1.00 93.75 184 MET A N 1
ATOM 1445 C CA . MET A 1 184 ? 11.606 -7.660 1.804 1.00 93.75 184 MET A CA 1
ATOM 1446 C C . MET A 1 184 ? 11.291 -6.731 0.633 1.00 93.75 184 MET A C 1
ATOM 1448 O O . MET A 1 184 ? 10.224 -6.113 0.618 1.00 93.75 184 MET A O 1
ATOM 1452 N N . VAL A 1 185 ? 12.184 -6.670 -0.355 1.00 91.62 185 VAL A N 1
ATOM 1453 C CA . VAL A 1 185 ? 11.937 -5.949 -1.612 1.00 91.62 185 VAL A CA 1
ATOM 1454 C C . VAL A 1 185 ? 10.808 -6.616 -2.404 1.00 91.62 185 VAL A C 1
ATOM 1456 O O . VAL A 1 185 ? 10.704 -7.846 -2.451 1.00 91.62 185 VAL A O 1
ATOM 1459 N N . VAL A 1 186 ? 9.962 -5.800 -3.024 1.00 92.50 186 VAL A N 1
ATOM 1460 C CA . VAL A 1 186 ? 8.819 -6.213 -3.838 1.00 92.50 186 VAL A CA 1
ATOM 1461 C C . VAL A 1 186 ? 9.183 -6.024 -5.311 1.00 92.50 186 VAL A C 1
ATOM 1463 O O . VAL A 1 186 ? 9.220 -4.907 -5.803 1.00 92.50 186 VAL A O 1
ATOM 1466 N N . GLY A 1 187 ? 9.466 -7.119 -6.027 1.00 76.06 187 GLY A N 1
ATOM 1467 C CA . GLY A 1 187 ? 9.701 -7.095 -7.481 1.00 76.06 187 GLY A CA 1
ATOM 1468 C C . GLY A 1 187 ? 10.881 -6.213 -7.947 1.00 76.06 187 GLY A C 1
ATOM 1469 O O . GLY A 1 187 ? 10.651 -5.281 -8.711 1.00 76.06 187 GLY A O 1
ATOM 1470 N N . PRO A 1 188 ? 12.131 -6.521 -7.553 1.00 67.88 188 PRO A N 1
ATOM 1471 C CA . PRO A 1 188 ? 13.272 -5.596 -7.604 1.00 67.88 188 PRO A CA 1
ATOM 1472 C C . PRO A 1 188 ? 13.655 -5.104 -9.012 1.00 67.88 188 PRO A C 1
ATOM 1474 O O . PRO A 1 188 ? 14.023 -5.915 -9.864 1.00 67.88 188 PRO A O 1
ATOM 1477 N N . VAL A 1 189 ? 13.682 -3.777 -9.210 1.00 67.06 189 VAL A N 1
ATOM 1478 C CA . VAL A 1 189 ? 14.334 -3.071 -10.334 1.00 67.06 189 VAL A CA 1
ATOM 1479 C C . VAL A 1 189 ? 14.861 -1.719 -9.839 1.00 67.06 189 VAL A C 1
ATOM 1481 O O . VAL A 1 189 ? 14.133 -0.962 -9.224 1.00 67.06 189 VAL A O 1
ATOM 1484 N N . TYR A 1 190 ? 16.111 -1.388 -10.173 1.00 67.06 190 TYR A N 1
ATOM 1485 C CA . TYR A 1 190 ? 16.913 -0.287 -9.602 1.00 67.06 190 TYR A CA 1
ATOM 1486 C C . TYR A 1 190 ? 16.430 1.173 -9.824 1.00 67.06 190 TYR A C 1
ATOM 1488 O O . TYR A 1 190 ? 17.235 2.102 -9.696 1.00 67.06 190 TYR A O 1
ATOM 1496 N N . TYR A 1 191 ? 15.182 1.418 -10.231 1.00 69.94 191 TYR A N 1
ATOM 1497 C CA . TYR A 1 191 ? 14.732 2.728 -10.712 1.00 69.94 191 TYR A CA 1
ATOM 1498 C C . TYR A 1 191 ? 13.282 3.054 -10.339 1.00 69.94 191 TYR A C 1
ATOM 1500 O O . TYR A 1 191 ? 12.369 2.449 -10.879 1.00 69.94 191 TYR A O 1
ATOM 1508 N N . TRP A 1 192 ? 13.119 4.108 -9.526 1.00 84.88 192 TRP A N 1
ATOM 1509 C CA . TRP A 1 192 ? 11.886 4.877 -9.290 1.00 84.88 192 TRP A CA 1
ATOM 1510 C C . TRP A 1 192 ? 10.585 4.062 -9.382 1.00 84.88 192 TRP A C 1
ATOM 1512 O O . TRP A 1 192 ? 9.817 4.203 -10.332 1.00 84.88 192 TRP A O 1
ATOM 1522 N N . ASP A 1 193 ? 10.319 3.269 -8.356 1.00 89.06 193 ASP A N 1
ATOM 1523 C CA . ASP A 1 193 ? 9.015 2.666 -8.121 1.00 89.06 193 ASP A CA 1
ATOM 1524 C C . ASP A 1 193 ? 8.255 3.475 -7.050 1.00 89.06 193 ASP A C 1
ATOM 1526 O O . ASP A 1 193 ? 8.810 3.844 -6.010 1.00 89.06 193 ASP A O 1
ATOM 1530 N N . PHE A 1 194 ? 6.989 3.797 -7.330 1.00 89.50 194 PHE A N 1
ATOM 1531 C CA . PHE A 1 194 ? 6.181 4.772 -6.589 1.00 89.50 194 PHE A CA 1
ATOM 1532 C C . PHE A 1 194 ? 4.710 4.363 -6.469 1.00 89.50 194 PHE A C 1
ATOM 1534 O O . PHE A 1 194 ? 4.194 3.551 -7.242 1.00 89.50 194 PHE A O 1
ATOM 1541 N N . CYS A 1 195 ? 4.006 5.020 -5.544 1.00 92.12 195 CYS A N 1
ATOM 1542 C CA . CYS A 1 195 ? 2.571 4.883 -5.315 1.00 92.12 195 CYS A CA 1
ATOM 1543 C C . CYS A 1 195 ? 2.135 3.414 -5.156 1.00 92.12 195 CYS A C 1
ATOM 1545 O O . CYS A 1 195 ? 1.235 2.970 -5.875 1.00 92.12 195 CYS A O 1
ATOM 1547 N N . PRO A 1 196 ? 2.760 2.646 -4.242 1.00 93.56 196 PRO A N 1
ATOM 1548 C CA . PRO A 1 196 ? 2.362 1.272 -4.000 1.00 93.56 196 PRO A CA 1
ATOM 1549 C C . PRO A 1 196 ? 0.932 1.205 -3.453 1.00 93.56 196 PRO A C 1
ATOM 1551 O O . PRO A 1 196 ? 0.496 2.105 -2.728 1.00 93.56 196 PRO A O 1
ATOM 1554 N N . ASP A 1 197 ? 0.249 0.100 -3.739 1.00 96.31 197 ASP A N 1
ATOM 1555 C CA . ASP A 1 197 ? -0.977 -0.354 -3.081 1.00 96.31 197 ASP A CA 1
ATOM 1556 C C . ASP A 1 197 ? -0.972 -1.884 -2.909 1.00 96.31 197 ASP A C 1
ATOM 1558 O O . ASP A 1 197 ? -0.226 -2.589 -3.595 1.00 96.31 197 ASP A O 1
ATOM 1562 N N . ILE A 1 198 ? -1.746 -2.411 -1.955 1.00 95.31 198 ILE A N 1
ATOM 1563 C CA . ILE A 1 198 ? -1.727 -3.841 -1.611 1.00 95.31 198 ILE A CA 1
ATOM 1564 C C . ILE A 1 198 ? -3.116 -4.427 -1.357 1.00 95.31 198 ILE A C 1
ATOM 1566 O O . ILE A 1 198 ? -3.880 -3.966 -0.511 1.00 95.31 198 ILE A O 1
ATOM 1570 N N . GLY A 1 199 ? -3.398 -5.527 -2.052 1.00 94.06 199 GLY A N 1
ATOM 1571 C CA . GLY A 1 199 ? -4.562 -6.378 -1.838 1.00 94.06 199 GLY A CA 1
ATOM 1572 C C . GLY A 1 199 ? -4.178 -7.801 -1.434 1.00 94.06 199 GLY A C 1
ATOM 1573 O O . GLY A 1 199 ? -3.005 -8.137 -1.257 1.00 94.06 199 GLY A O 1
ATOM 1574 N N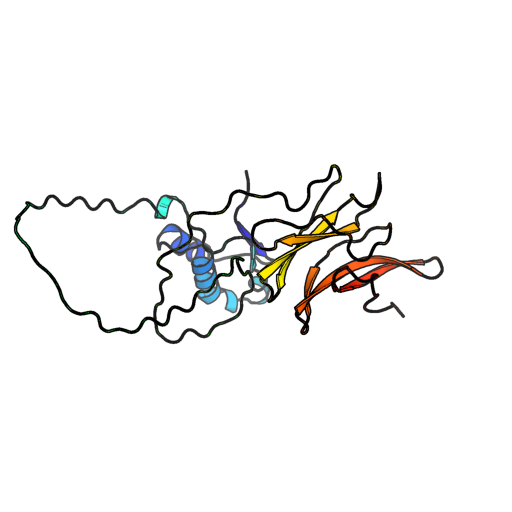 . VAL A 1 200 ? -5.193 -8.653 -1.323 1.00 91.56 200 VAL A N 1
ATOM 1575 C CA . VAL A 1 200 ? -5.060 -10.103 -1.147 1.00 91.56 200 VAL A CA 1
ATOM 1576 C C . VAL A 1 200 ? -5.916 -10.774 -2.221 1.00 91.56 200 VAL A C 1
ATOM 1578 O O . VAL A 1 200 ? -7.031 -10.322 -2.482 1.00 91.56 200 VAL A O 1
ATOM 1581 N N . ASP A 1 201 ? -5.390 -11.804 -2.886 1.00 87.94 201 ASP A N 1
ATOM 1582 C CA . ASP A 1 201 ? -6.123 -12.542 -3.919 1.00 87.94 201 ASP A CA 1
ATOM 1583 C C . ASP A 1 201 ? -7.029 -13.651 -3.350 1.00 87.94 201 ASP A C 1
ATOM 1585 O O . ASP A 1 201 ? -6.993 -13.987 -2.167 1.00 87.94 201 ASP A O 1
ATOM 1589 N N . ASN A 1 202 ? -7.819 -14.280 -4.225 1.00 91.38 202 ASN A N 1
ATOM 1590 C CA . ASN A 1 202 ? -8.729 -15.379 -3.869 1.00 91.38 202 ASN A CA 1
ATOM 1591 C C . ASN A 1 202 ? -8.017 -16.674 -3.406 1.00 91.38 202 ASN A C 1
ATOM 1593 O O . ASN A 1 202 ? -8.687 -17.667 -3.130 1.00 91.38 202 ASN A O 1
ATOM 1597 N N . LEU A 1 203 ? -6.680 -16.700 -3.372 1.00 92.19 203 LEU A N 1
ATOM 1598 C CA . LEU A 1 203 ? -5.856 -17.780 -2.817 1.00 92.19 203 LEU A CA 1
ATOM 1599 C C . LEU A 1 203 ? -5.181 -17.350 -1.501 1.00 92.19 203 LEU A C 1
ATOM 1601 O O . LEU A 1 203 ? -4.238 -18.003 -1.051 1.00 92.19 203 LEU A O 1
ATOM 1605 N N . ASN A 1 204 ? -5.654 -16.253 -0.900 1.00 91.31 204 ASN A N 1
ATOM 1606 C CA . ASN A 1 204 ? -5.117 -15.625 0.300 1.00 91.31 204 ASN A CA 1
ATOM 1607 C C . ASN A 1 204 ? -3.639 -15.190 0.171 1.00 91.31 204 ASN A C 1
ATOM 1609 O O . ASN A 1 204 ? -2.869 -15.223 1.134 1.00 91.31 204 ASN A O 1
ATOM 1613 N N . ARG A 1 205 ? -3.209 -14.790 -1.034 1.00 95.19 205 ARG A N 1
ATOM 1614 C CA . ARG A 1 205 ? -1.845 -14.305 -1.286 1.00 95.19 205 ARG A CA 1
ATOM 1615 C C . ARG A 1 205 ? -1.817 -12.779 -1.366 1.00 95.19 205 ARG A C 1
ATOM 1617 O O . ARG A 1 205 ? -2.623 -12.211 -2.104 1.00 95.19 205 ARG A O 1
ATOM 1624 N N . PRO A 1 206 ? -0.877 -12.106 -0.683 1.00 95.75 206 PRO A N 1
ATOM 1625 C CA . PRO A 1 206 ? -0.630 -10.682 -0.878 1.00 95.75 206 PRO A CA 1
ATOM 1626 C C . PRO A 1 206 ? -0.292 -10.364 -2.337 1.00 95.75 206 PRO A C 1
ATOM 1628 O O . PRO A 1 206 ? 0.570 -11.014 -2.936 1.00 95.75 206 PRO A O 1
ATOM 1631 N N . VAL A 1 207 ? -0.941 -9.337 -2.881 1.00 96.31 207 VAL A N 1
ATOM 1632 C CA . VAL A 1 207 ? -0.673 -8.788 -4.214 1.00 96.31 207 VAL A CA 1
ATOM 1633 C C . VAL A 1 207 ? -0.351 -7.311 -4.059 1.00 96.31 207 VAL A C 1
ATOM 1635 O O . VAL A 1 207 ? -1.222 -6.522 -3.698 1.00 96.31 207 VAL A O 1
ATOM 1638 N N . ALA A 1 208 ? 0.897 -6.944 -4.328 1.00 96.00 208 ALA A N 1
ATOM 1639 C CA . ALA A 1 208 ? 1.326 -5.555 -4.386 1.00 96.00 208 ALA A CA 1
ATOM 1640 C C . ALA A 1 208 ? 1.203 -5.047 -5.825 1.00 96.00 208 ALA A C 1
ATOM 1642 O O . ALA A 1 208 ? 1.552 -5.773 -6.758 1.00 96.00 208 ALA A O 1
ATOM 1643 N N . VAL A 1 209 ? 0.748 -3.808 -5.994 1.00 95.25 209 VAL A N 1
ATOM 1644 C CA . VAL A 1 209 ? 0.695 -3.079 -7.268 1.00 95.25 209 VAL A CA 1
ATOM 1645 C C . VAL A 1 209 ? 1.385 -1.726 -7.110 1.00 95.25 209 VAL A C 1
ATOM 1647 O O . VAL A 1 209 ? 1.352 -1.155 -6.023 1.00 95.25 209 VAL A O 1
ATOM 1650 N N . TRP A 1 210 ? 2.040 -1.217 -8.151 1.00 92.94 210 TRP A N 1
ATOM 1651 C CA . TRP A 1 210 ? 2.729 0.079 -8.109 1.00 92.94 210 TRP A CA 1
ATOM 1652 C C . TRP A 1 210 ? 2.953 0.657 -9.510 1.00 92.94 210 TRP A C 1
ATOM 1654 O O . TRP A 1 210 ? 2.878 -0.060 -10.511 1.00 92.94 210 TRP A O 1
ATOM 1664 N N . ALA A 1 211 ? 3.249 1.955 -9.584 1.00 91.06 211 ALA A N 1
ATOM 1665 C CA . ALA A 1 211 ? 3.777 2.575 -10.794 1.00 91.06 211 ALA A CA 1
ATOM 1666 C C . ALA A 1 211 ? 5.298 2.412 -10.792 1.00 91.06 211 ALA A C 1
ATOM 1668 O O . ALA A 1 211 ? 5.956 2.828 -9.837 1.00 91.06 211 ALA A O 1
ATOM 1669 N N . GLY A 1 212 ? 5.860 1.813 -11.839 1.00 89.25 212 GLY A N 1
ATOM 1670 C CA . GLY A 1 212 ? 7.287 1.508 -11.880 1.00 89.25 212 GLY A CA 1
ATOM 1671 C C . GLY A 1 212 ? 7.954 1.897 -13.185 1.00 89.25 212 GLY A C 1
ATOM 1672 O O . GLY A 1 212 ? 7.358 1.788 -14.259 1.00 89.25 212 GLY A O 1
ATOM 1673 N N . TRP A 1 213 ? 9.210 2.331 -13.097 1.00 85.00 213 TRP A N 1
ATOM 1674 C CA . TRP A 1 213 ? 9.989 2.740 -14.264 1.00 85.00 213 TRP A CA 1
ATOM 1675 C C . TRP A 1 213 ? 10.285 1.549 -15.183 1.00 85.00 213 TRP A C 1
ATOM 1677 O O . TRP A 1 213 ? 10.626 0.459 -14.712 1.00 85.00 213 TRP A O 1
ATOM 1687 N N . TYR A 1 214 ? 10.181 1.759 -16.493 1.00 82.06 214 TYR A N 1
ATOM 1688 C CA . TYR A 1 214 ? 10.497 0.769 -17.515 1.00 82.06 214 TYR A CA 1
ATOM 1689 C C . TYR A 1 214 ? 11.199 1.428 -18.712 1.00 82.06 214 TYR A C 1
ATOM 1691 O O . TYR A 1 214 ? 10.805 2.503 -19.173 1.00 82.06 214 TYR A O 1
ATOM 1699 N N . GLU A 1 215 ? 12.248 0.772 -19.214 1.00 77.56 215 GLU A N 1
ATOM 1700 C CA . GLU A 1 215 ? 12.915 1.132 -20.466 1.00 77.56 215 GLU A CA 1
ATOM 1701 C C . GLU A 1 215 ? 12.433 0.200 -21.580 1.00 77.56 215 GLU A C 1
ATOM 1703 O O . GLU A 1 215 ? 12.668 -1.010 -21.541 1.00 77.56 215 GLU A O 1
ATOM 1708 N N . SER A 1 216 ? 11.785 0.778 -22.589 1.00 74.12 216 SER A N 1
ATOM 1709 C CA . SER A 1 216 ? 11.272 0.063 -23.756 1.00 74.12 216 SER A CA 1
ATOM 1710 C C . SER A 1 216 ? 11.871 0.670 -25.021 1.00 74.12 216 SER A C 1
ATOM 1712 O O . SER A 1 216 ? 11.589 1.817 -25.363 1.00 74.12 216 SER A O 1
ATOM 1714 N N . PHE A 1 217 ? 12.746 -0.077 -25.701 1.00 73.81 217 PHE A N 1
ATOM 1715 C CA . PHE A 1 217 ? 13.386 0.319 -26.968 1.00 73.81 217 PHE A CA 1
ATOM 1716 C C . PHE A 1 217 ? 14.040 1.724 -26.971 1.00 73.81 217 PHE A C 1
ATOM 1718 O O . PHE A 1 217 ? 14.065 2.400 -27.998 1.00 73.81 217 PHE A O 1
ATOM 1725 N N . GLY A 1 218 ? 14.590 2.161 -25.831 1.00 72.88 218 GLY A N 1
ATOM 1726 C CA . GLY A 1 218 ? 15.223 3.478 -25.664 1.00 72.88 218 GLY A CA 1
ATOM 1727 C C . GLY A 1 218 ? 14.273 4.619 -25.272 1.00 72.88 218 GLY A C 1
ATOM 1728 O O . GLY A 1 218 ? 14.725 5.755 -25.132 1.00 72.88 218 GLY A O 1
ATOM 1729 N N . ASN A 1 219 ? 12.984 4.334 -25.062 1.00 70.69 219 ASN A N 1
ATOM 1730 C CA . ASN A 1 219 ? 12.036 5.240 -24.414 1.00 70.69 219 ASN A CA 1
ATOM 1731 C C . ASN A 1 219 ? 11.907 4.909 -22.921 1.00 70.69 219 ASN A C 1
ATOM 1733 O O . ASN A 1 219 ? 11.908 3.742 -22.526 1.00 70.69 219 ASN A O 1
ATOM 1737 N N . TYR A 1 220 ? 11.756 5.950 -22.102 1.00 74.19 220 TYR A N 1
ATOM 1738 C CA . TYR A 1 220 ? 11.595 5.845 -20.652 1.00 74.19 220 TYR A CA 1
ATOM 1739 C C . TYR A 1 220 ? 10.153 6.162 -20.264 1.00 74.19 220 TYR A C 1
ATOM 1741 O O . TYR A 1 220 ? 9.685 7.275 -20.511 1.00 74.19 220 TYR A O 1
ATOM 1749 N N . GLN A 1 221 ? 9.470 5.214 -19.629 1.00 81.00 221 GLN A N 1
ATOM 1750 C CA . GLN A 1 221 ? 8.079 5.376 -19.209 1.00 81.00 221 GLN A CA 1
ATOM 1751 C C . GLN A 1 221 ? 7.821 4.781 -17.822 1.00 81.00 221 GLN A C 1
ATOM 1753 O O . GLN A 1 221 ? 8.683 4.122 -17.238 1.00 81.00 221 GLN A O 1
ATOM 1758 N N . TYR A 1 222 ? 6.633 5.057 -17.289 1.00 84.69 222 TYR A N 1
ATOM 1759 C CA . TYR A 1 222 ? 6.084 4.361 -16.132 1.00 84.69 222 TYR A CA 1
ATOM 1760 C C . TYR A 1 222 ? 4.920 3.506 -16.608 1.00 84.69 222 TYR A C 1
ATOM 1762 O O . TYR A 1 222 ? 3.984 4.038 -17.202 1.00 84.69 222 TYR A O 1
ATOM 1770 N N . ASP A 1 223 ? 4.965 2.219 -16.290 1.00 88.12 223 ASP A N 1
ATOM 1771 C CA . ASP A 1 223 ? 3.835 1.307 -16.448 1.00 88.12 223 ASP A CA 1
ATOM 1772 C C . ASP A 1 223 ? 3.366 0.833 -15.066 1.00 88.12 223 ASP A C 1
ATOM 1774 O O . ASP A 1 223 ? 4.039 1.038 -14.048 1.00 88.12 223 ASP A O 1
ATOM 1778 N N . ILE A 1 224 ? 2.193 0.204 -15.017 1.00 89.75 224 ILE A N 1
ATOM 1779 C CA . ILE A 1 224 ? 1.681 -0.403 -13.787 1.00 89.75 224 ILE A CA 1
ATOM 1780 C C . ILE A 1 224 ? 2.218 -1.826 -13.672 1.00 89.75 224 ILE A C 1
ATOM 1782 O O . ILE A 1 224 ? 2.032 -2.651 -14.570 1.00 89.75 224 ILE A O 1
ATOM 1786 N N . PHE A 1 225 ? 2.856 -2.115 -12.545 1.00 92.00 225 PHE A N 1
ATOM 1787 C CA . PHE A 1 225 ? 3.409 -3.422 -12.223 1.00 92.00 225 PHE A CA 1
ATOM 1788 C C . PHE A 1 225 ? 2.700 -4.032 -11.023 1.00 92.00 225 PHE A C 1
ATOM 1790 O O . PHE A 1 225 ? 2.132 -3.328 -10.189 1.00 92.00 225 PHE A O 1
ATOM 1797 N N . TYR A 1 226 ? 2.751 -5.357 -10.938 1.00 94.62 226 TYR A N 1
ATOM 1798 C CA . TYR A 1 226 ? 2.315 -6.103 -9.772 1.00 94.62 226 TYR A CA 1
ATOM 1799 C C . TYR A 1 226 ? 3.290 -7.232 -9.420 1.00 94.62 226 TYR A C 1
ATOM 1801 O O . TYR A 1 226 ? 4.071 -7.700 -10.250 1.00 94.62 226 TYR A O 1
ATOM 1809 N N . SER A 1 227 ? 3.245 -7.686 -8.173 1.00 96.19 227 SER A N 1
ATOM 1810 C CA . SER A 1 227 ? 3.963 -8.865 -7.689 1.00 96.19 227 SER A CA 1
ATOM 1811 C C . SER A 1 227 ? 3.098 -9.596 -6.672 1.00 96.19 227 SER A C 1
ATOM 1813 O O . SER A 1 227 ? 2.306 -8.979 -5.958 1.00 96.19 227 SER A O 1
ATOM 1815 N N . ILE A 1 228 ? 3.227 -10.920 -6.628 1.00 96.81 228 ILE A N 1
ATOM 1816 C CA . ILE A 1 228 ? 2.442 -11.791 -5.753 1.00 96.81 228 ILE A CA 1
ATOM 1817 C C . ILE A 1 228 ? 3.387 -12.482 -4.775 1.00 96.81 228 ILE A C 1
ATOM 1819 O O . ILE A 1 228 ? 4.425 -13.009 -5.181 1.00 96.81 228 ILE A O 1
ATOM 1823 N N . TYR A 1 229 ? 3.027 -12.506 -3.493 1.00 96.25 229 TYR A N 1
ATOM 1824 C CA . TYR A 1 229 ? 3.798 -13.210 -2.476 1.00 96.25 229 TYR A CA 1
ATOM 1825 C C . TYR A 1 229 ? 3.376 -14.684 -2.361 1.00 96.25 229 TYR A C 1
ATOM 1827 O O . TYR A 1 229 ? 2.226 -15.003 -2.062 1.00 96.25 229 TYR A O 1
ATOM 1835 N N . SER A 1 230 ? 4.328 -15.602 -2.532 1.00 94.12 230 SER A N 1
ATOM 1836 C CA . SER A 1 230 ? 4.135 -17.047 -2.321 1.00 94.12 230 SER A CA 1
ATOM 1837 C C . SER A 1 230 ? 5.337 -17.682 -1.609 1.00 94.12 230 SER A C 1
ATOM 1839 O O . SER A 1 230 ? 5.948 -18.624 -2.110 1.00 94.12 230 SER A O 1
ATOM 1841 N N . GLY A 1 231 ? 5.723 -17.113 -0.462 1.00 92.50 231 GLY A N 1
ATOM 1842 C CA . GLY A 1 231 ? 6.958 -17.435 0.277 1.00 92.50 231 GLY A CA 1
ATOM 1843 C C . GLY A 1 231 ? 8.115 -16.480 -0.046 1.00 92.50 231 GLY A C 1
ATOM 1844 O O . GLY A 1 231 ? 8.934 -16.170 0.815 1.00 92.50 231 GLY A O 1
ATOM 1845 N N . SER A 1 232 ? 8.108 -15.925 -1.254 1.00 94.25 232 SER A N 1
ATOM 1846 C CA . SER A 1 232 ? 8.821 -14.713 -1.657 1.00 94.25 232 SER A CA 1
ATOM 1847 C C . SER A 1 232 ? 7.915 -13.905 -2.585 1.00 94.25 232 SER A C 1
ATOM 1849 O O . SER A 1 232 ? 6.953 -14.449 -3.131 1.00 94.25 232 SER A O 1
ATOM 1851 N N . TRP A 1 233 ? 8.229 -12.629 -2.800 1.00 95.50 233 TRP A N 1
ATOM 1852 C CA . TRP A 1 233 ? 7.632 -11.869 -3.898 1.00 95.50 233 TRP A CA 1
ATOM 1853 C C . TRP A 1 233 ? 8.077 -12.440 -5.244 1.00 95.50 233 TRP A C 1
ATOM 1855 O O . TRP A 1 233 ? 9.236 -12.831 -5.408 1.00 95.50 233 TRP A O 1
ATOM 1865 N N . SER A 1 234 ? 7.160 -12.494 -6.207 1.00 94.50 234 SER A N 1
ATOM 1866 C CA . SER A 1 234 ? 7.498 -12.781 -7.598 1.00 94.50 234 SER A CA 1
ATOM 1867 C C . SER A 1 234 ? 8.325 -11.641 -8.201 1.00 94.50 234 SER A C 1
ATOM 1869 O O . SER A 1 234 ? 8.299 -10.501 -7.724 1.00 94.50 234 SER A O 1
ATOM 1871 N N . THR A 1 235 ? 9.000 -11.909 -9.320 1.00 91.19 235 THR A N 1
ATOM 1872 C CA . THR A 1 235 ? 9.443 -10.832 -10.219 1.00 91.19 235 THR A CA 1
ATOM 1873 C C . THR A 1 235 ? 8.253 -9.940 -10.573 1.00 91.19 235 THR A C 1
ATOM 1875 O O . THR A 1 235 ? 7.135 -10.449 -10.715 1.00 91.19 235 THR A O 1
ATOM 1878 N N . ARG A 1 236 ? 8.482 -8.631 -10.729 1.00 90.31 236 ARG A N 1
ATOM 1879 C CA . ARG A 1 236 ? 7.423 -7.701 -11.138 1.00 90.31 236 ARG A CA 1
ATOM 1880 C C . ARG A 1 236 ? 6.855 -8.090 -12.500 1.00 90.31 236 ARG A C 1
ATOM 1882 O O . ARG A 1 236 ? 7.597 -8.442 -13.415 1.00 90.31 236 ARG A O 1
ATOM 1889 N N . GLN A 1 237 ? 5.538 -8.043 -12.610 1.00 91.31 237 GLN A N 1
ATOM 1890 C CA . GLN A 1 237 ? 4.774 -8.379 -13.802 1.00 91.31 237 GLN A CA 1
ATOM 1891 C C . GLN A 1 237 ? 4.074 -7.110 -14.283 1.00 91.31 237 GLN A C 1
ATOM 1893 O O . GLN A 1 237 ? 3.431 -6.429 -13.489 1.00 91.31 237 GLN A O 1
ATOM 1898 N N . MET A 1 238 ? 4.223 -6.763 -15.559 1.00 89.31 238 MET A N 1
ATOM 1899 C CA . MET A 1 238 ? 3.546 -5.603 -16.141 1.00 89.31 238 MET A CA 1
ATOM 1900 C C . MET A 1 238 ? 2.059 -5.920 -16.323 1.00 89.31 238 MET A C 1
ATOM 1902 O O . MET A 1 238 ? 1.718 -6.964 -16.876 1.00 89.31 238 MET A O 1
ATOM 1906 N N . LEU A 1 239 ? 1.181 -5.038 -15.843 1.00 83.38 239 LEU A N 1
ATOM 1907 C CA . LEU A 1 239 ? -0.270 -5.234 -15.884 1.00 83.38 239 LEU A CA 1
ATOM 1908 C C . LEU A 1 239 ? -0.847 -4.971 -17.283 1.00 83.38 239 LEU A C 1
ATOM 1910 O O . LEU A 1 239 ? -1.755 -5.677 -17.716 1.00 83.38 239 LEU A O 1
ATOM 1914 N N . HIS A 1 240 ? -0.312 -3.971 -17.985 1.00 70.06 240 HIS A N 1
ATOM 1915 C CA . HIS A 1 240 ? -0.676 -3.626 -19.358 1.00 70.06 240 HIS A CA 1
ATOM 1916 C C . HIS A 1 240 ? 0.529 -2.944 -20.034 1.00 70.06 240 HIS A C 1
ATOM 1918 O O . HIS A 1 240 ? 0.994 -1.943 -19.492 1.00 70.06 240 HIS A O 1
ATOM 1924 N N . PRO A 1 241 ? 1.060 -3.447 -21.165 1.00 65.00 241 PRO A N 1
ATOM 1925 C CA . PRO A 1 241 ? 1.982 -2.671 -21.996 1.00 65.00 241 PRO A CA 1
ATOM 1926 C C . PRO A 1 241 ? 1.231 -1.507 -22.649 1.00 65.00 241 PRO A C 1
ATOM 1928 O O . PRO A 1 241 ? 0.107 -1.693 -23.105 1.00 65.00 241 PRO A O 1
ATOM 1931 N N . LEU A 1 242 ? 1.828 -0.323 -22.741 1.00 59.44 242 LEU A N 1
ATOM 1932 C CA . LEU A 1 242 ? 1.346 0.681 -23.695 1.00 59.44 242 LEU A CA 1
ATOM 1933 C C . LEU A 1 242 ? 1.601 0.176 -25.132 1.00 59.44 242 LEU A C 1
ATOM 1935 O O . LEU A 1 242 ? 2.710 -0.284 -25.416 1.00 59.44 242 LEU A O 1
ATOM 1939 N N . ASP A 1 243 ? 0.566 0.225 -25.982 1.00 56.47 243 ASP A N 1
ATOM 1940 C CA . ASP A 1 243 ? 0.595 -0.171 -27.408 1.00 56.47 243 ASP A CA 1
ATOM 1941 C C . ASP A 1 243 ? 1.456 0.775 -28.277 1.00 56.47 243 ASP A C 1
ATOM 1943 O O . ASP A 1 243 ? 1.389 2.010 -28.059 1.00 56.47 243 ASP A O 1
#

Organism: NCBI:txid412755

Sequence (243 aa):
PYGLLAIGSTKTGSMLFFDDFYGPLGQQNMCVGEAFKYWFTLWGESDWDWFYGLNILGDPTLKPKSQVAVRKSSSQGKEKRMSLLAPLNNDIFTNSLYLTGRVPLTCSAYAKQSQGSIKPTNFLTNWEPPEIVGSDPESDGFPKITTSEDDKVWVIWESGRSVSNGRSDIYSSYRNGSSWSNAMVVGPVYYWDFCPDIGVDNLNRPVAVWAGWYESFGNYQYDIFYSIYSGSWSTRQMLHPLD

Radius of gyration: 25.29 Å; chains: 1; bounding box: 56×47×84 Å

Foldseek 3Di:
DDDQKDKDFPDPADDDPCCQQVVCQPPVFAFNQVSVVSSCVVPCVVDVVHRVRIDMDHDRRDGDPVSVPDDPPDDDDDDDDDDDDDDDDDPDDDPDPDPPADDDDPDDDDDPDDPDPPDVPDDPPDDDPDDDQEDDPWDWDDKEWDAFPQSKIKIKTWTQPPDVVFATFIWIWIDDPPDIDYIATAQDDRDDWDDKYWDADPVRWIKIKTFTWDQDPNDIDTFIWMWIDDVHTDHIDGPDDDD